Protein AF-A0A3S4WJL4-F1 (afdb_monomer)

Radius of gyration: 22.73 Å; Cα contacts (8 Å, |Δi|>4): 273; chains: 1; bounding box: 49×43×80 Å

Foldseek 3Di:
DDDDDDDDDDDDDDDDDDDPDDDDDDDDDDDDDDDDDDPPPDDQQWAWDQDPVRDTAIDGDADPLLVVLQVLLVVVCVVCVFFWLDWDADRSNQAIETEGQDCPRPSNVVSCVSNPPNRRYHYHHAPDTSVLQVVLQVVCVVQPCVVLQWDDWARDSVQSHIETEGEADQPDPPFDDPVSVVVSCVSSVVRPTDYHYDYDRPDPPPDDD

Organism: NCBI:txid52774

Solvent-accessible surface area (backbone atoms only — not comparable to full-atom values): 13142 Å² total; per-residue (Å²): 138,89,82,87,82,89,77,88,80,90,77,90,80,89,81,86,82,87,78,84,81,85,78,81,88,84,90,85,90,85,83,84,85,88,76,94,68,79,80,69,93,66,72,68,56,42,48,69,43,65,48,99,84,67,49,78,42,68,50,70,42,65,44,70,69,45,49,53,48,43,55,50,49,49,50,43,39,70,77,35,54,70,44,30,60,44,72,46,69,43,83,74,47,60,33,36,37,39,28,21,54,42,87,83,36,85,56,46,65,61,54,55,69,68,37,91,51,65,85,35,53,43,81,41,72,33,89,55,42,38,65,54,46,53,50,38,52,50,52,49,67,70,39,65,31,70,86,65,42,46,74,44,76,44,85,25,56,92,71,45,21,34,35,37,28,31,61,22,56,87,87,48,100,65,54,58,50,72,67,57,49,48,50,47,52,61,75,47,66,83,47,90,53,49,76,45,76,45,57,46,72,67,77,75,75,82,75,87,124

Sequence (209 aa):
MAVSRRRAVLLGALLLVLSVVIGGGVVALYSRDAGDQEPSSGSAIGVNKEDENGQRIWYGEEPPEVRALADAAESMSQEHPDTVLGVVLTSDRQVVEVYVVSEDAEGVAALRESAEDPERLRVIVNKNSPEQIRTAMSQVFEADASALGIESVAPDPVNDGIVVGLAGEAESTGGCSEEEKQAVLDALKGVSVPIRVTCEAAQEAAGTG

Structure (mmCIF, N/CA/C/O backbone):
data_AF-A0A3S4WJL4-F1
#
_entry.id   AF-A0A3S4WJL4-F1
#
loop_
_atom_site.group_PDB
_atom_site.id
_atom_site.type_symbol
_atom_site.label_atom_id
_atom_site.label_alt_id
_atom_site.label_comp_id
_atom_site.label_asym_id
_atom_site.label_entity_id
_atom_site.label_seq_id
_atom_site.pdbx_PDB_ins_code
_atom_site.Cartn_x
_atom_site.Cartn_y
_atom_site.Cartn_z
_atom_site.occupancy
_atom_site.B_iso_or_equiv
_atom_site.auth_seq_id
_atom_site.auth_comp_id
_atom_site.auth_asym_id
_atom_site.auth_atom_id
_atom_site.pdbx_PDB_model_num
ATOM 1 N N . MET A 1 1 ? 7.653 -12.814 43.726 1.00 35.16 1 MET A N 1
ATOM 2 C CA . MET A 1 1 ? 9.014 -13.335 43.446 1.00 35.16 1 MET A CA 1
ATOM 3 C C . MET A 1 1 ? 8.905 -14.781 42.980 1.00 35.16 1 MET A C 1
ATOM 5 O O . MET A 1 1 ? 8.028 -15.464 43.486 1.00 35.16 1 MET A O 1
ATOM 9 N N . ALA A 1 2 ? 9.809 -15.200 42.079 1.00 30.45 2 ALA A N 1
ATOM 10 C CA . ALA A 1 2 ? 9.915 -16.505 41.388 1.00 30.45 2 ALA A CA 1
ATOM 11 C C . ALA A 1 2 ? 8.944 -16.679 40.191 1.00 30.45 2 ALA A C 1
ATOM 13 O O . ALA A 1 2 ? 7.786 -17.016 40.380 1.00 30.45 2 ALA A O 1
ATOM 14 N N . VAL A 1 3 ? 9.268 -16.199 38.979 1.00 30.08 3 VAL A N 1
ATOM 15 C CA . VAL A 1 3 ? 10.227 -16.696 37.950 1.00 30.08 3 VAL A CA 1
ATOM 16 C C . VAL A 1 3 ? 9.601 -17.725 36.988 1.00 30.08 3 VAL A C 1
ATOM 18 O O . VAL A 1 3 ? 9.476 -18.902 37.298 1.00 30.08 3 VAL A O 1
ATOM 21 N N . SER A 1 4 ? 9.268 -17.210 35.795 1.00 37.91 4 SER A N 1
ATOM 22 C CA . SER A 1 4 ? 9.580 -17.708 34.441 1.00 37.91 4 SER A CA 1
ATOM 23 C C . SER A 1 4 ? 9.633 -19.218 34.186 1.00 37.91 4 SER A C 1
ATOM 25 O O . SER A 1 4 ? 10.535 -19.898 34.672 1.00 37.91 4 SER A O 1
ATOM 27 N N . ARG A 1 5 ? 8.823 -19.674 33.216 1.00 43.78 5 ARG A N 1
ATOM 28 C CA . ARG A 1 5 ? 9.282 -20.615 32.179 1.00 43.78 5 ARG A CA 1
ATOM 29 C C . ARG A 1 5 ? 8.718 -20.235 30.809 1.00 43.78 5 ARG A C 1
ATOM 31 O O . ARG A 1 5 ? 7.536 -20.403 30.538 1.00 43.78 5 ARG A O 1
ATOM 38 N N . ARG A 1 6 ? 9.619 -19.749 29.953 1.00 41.28 6 ARG A N 1
ATOM 39 C CA . ARG A 1 6 ? 9.463 -19.619 28.500 1.00 41.28 6 ARG A CA 1
ATOM 40 C C . ARG A 1 6 ? 9.177 -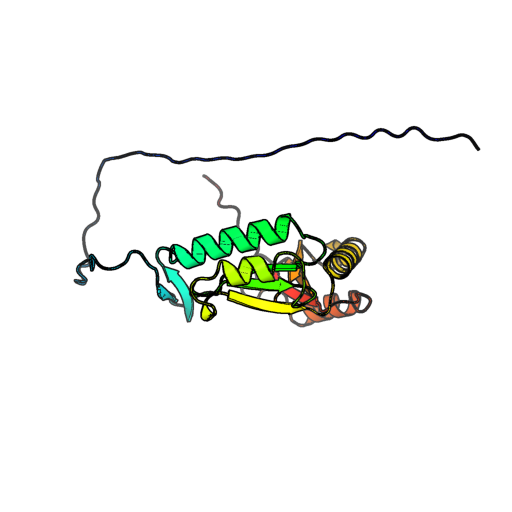20.992 27.882 1.00 41.28 6 ARG A C 1
ATOM 42 O O . ARG A 1 6 ? 9.872 -21.957 28.201 1.00 41.28 6 ARG A O 1
ATOM 49 N N . ARG A 1 7 ? 8.239 -21.058 26.939 1.00 41.78 7 ARG A N 1
ATOM 50 C CA . ARG A 1 7 ? 8.235 -22.067 25.874 1.00 41.78 7 ARG A CA 1
ATOM 51 C C . ARG A 1 7 ? 8.008 -21.353 24.550 1.00 41.78 7 ARG A C 1
ATOM 53 O O . ARG A 1 7 ? 6.908 -20.911 24.258 1.00 41.78 7 ARG A O 1
ATOM 60 N N . ALA A 1 8 ? 9.103 -21.211 23.813 1.00 33.88 8 ALA A N 1
ATOM 61 C CA . ALA A 1 8 ? 9.096 -20.966 22.385 1.00 33.88 8 ALA A CA 1
ATOM 62 C C . ALA A 1 8 ? 8.538 -22.210 21.681 1.00 33.88 8 ALA A C 1
ATOM 64 O O . ALA A 1 8 ? 8.945 -23.324 22.016 1.00 33.88 8 ALA A O 1
ATOM 65 N N . VAL A 1 9 ? 7.647 -22.016 20.713 1.00 37.88 9 VAL A N 1
ATOM 66 C CA . VAL A 1 9 ? 7.347 -23.011 19.680 1.00 37.88 9 VAL A CA 1
ATOM 67 C C . VAL A 1 9 ? 7.317 -22.274 18.344 1.00 37.88 9 VAL A C 1
ATOM 69 O O . VAL A 1 9 ? 6.380 -21.548 18.035 1.00 37.88 9 VAL A O 1
ATOM 72 N N . LEU A 1 10 ? 8.418 -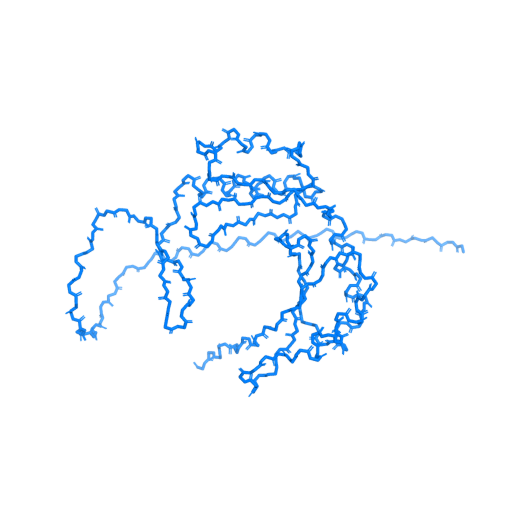22.440 17.615 1.00 33.56 10 LEU A N 1
ATOM 73 C CA . LEU A 1 10 ? 8.558 -22.254 16.174 1.00 33.56 10 LEU A CA 1
ATOM 74 C C . LEU A 1 10 ? 7.756 -23.344 15.451 1.00 33.56 10 LEU A C 1
ATOM 76 O O . LEU A 1 10 ? 7.955 -24.519 15.747 1.00 33.56 10 LEU A O 1
ATOM 80 N N . LEU A 1 11 ? 6.925 -22.958 14.487 1.00 34.75 11 LEU A N 1
ATOM 81 C CA . LEU A 1 11 ? 6.404 -23.765 13.372 1.00 34.75 11 LEU A CA 1
ATOM 82 C C . LEU A 1 11 ? 5.783 -22.729 12.411 1.00 34.75 11 LEU A C 1
ATOM 84 O O . LEU A 1 11 ? 4.839 -22.059 12.797 1.00 34.75 11 LEU A O 1
ATOM 88 N N . GLY A 1 12 ? 6.302 -22.415 11.224 1.00 33.31 12 GLY A N 1
ATOM 89 C CA . GLY A 1 12 ? 7.022 -23.262 10.282 1.00 33.31 12 GLY A CA 1
ATOM 90 C C . GLY A 1 12 ? 6.020 -24.056 9.445 1.00 33.31 12 GLY A C 1
ATOM 91 O O . GLY A 1 12 ? 5.888 -25.254 9.661 1.00 33.31 12 GLY A O 1
ATOM 92 N N . ALA A 1 13 ? 5.299 -23.396 8.532 1.00 37.16 13 ALA A N 1
ATOM 93 C CA . ALA A 1 13 ? 4.471 -24.063 7.526 1.00 37.16 13 ALA A CA 1
ATOM 94 C C . ALA A 1 13 ? 4.413 -23.235 6.230 1.00 37.16 13 ALA A C 1
ATOM 96 O O . ALA A 1 13 ? 3.554 -22.383 6.033 1.00 37.16 13 ALA A O 1
ATOM 97 N N . LEU A 1 14 ? 5.385 -23.520 5.367 1.00 32.56 14 LEU A N 1
ATOM 98 C CA . LEU A 1 14 ? 5.386 -23.279 3.929 1.00 32.56 14 LEU A CA 1
ATOM 99 C C . LEU A 1 14 ? 4.300 -24.169 3.294 1.00 32.56 14 LEU A C 1
ATOM 101 O O . LEU A 1 14 ? 4.350 -25.387 3.467 1.00 32.56 14 LEU A O 1
ATOM 105 N N . LEU A 1 15 ? 3.349 -23.600 2.553 1.00 32.81 15 LEU A N 1
ATOM 106 C CA . LEU A 1 15 ? 2.403 -24.361 1.729 1.00 32.81 15 LEU A CA 1
ATOM 107 C C . LEU A 1 15 ? 2.407 -23.810 0.300 1.00 32.81 15 LEU A C 1
ATOM 109 O O . LEU A 1 15 ? 1.599 -22.976 -0.087 1.00 32.81 15 LEU A O 1
ATOM 113 N N . LEU A 1 16 ? 3.363 -24.315 -0.479 1.00 34.72 16 LEU A N 1
ATOM 114 C CA . LEU A 1 16 ? 3.303 -24.349 -1.936 1.00 34.72 16 LEU A CA 1
ATOM 115 C C . LEU A 1 16 ? 2.277 -25.413 -2.341 1.00 34.72 16 LEU A C 1
ATOM 117 O O . LEU A 1 16 ? 2.500 -26.600 -2.106 1.00 34.72 16 LEU A O 1
ATOM 121 N N . VAL A 1 17 ? 1.187 -25.007 -2.992 1.00 33.41 17 VAL A N 1
ATOM 122 C CA . VAL A 1 17 ? 0.337 -25.927 -3.759 1.00 33.41 17 VAL A CA 1
ATOM 123 C C . VAL A 1 17 ? 0.398 -25.512 -5.222 1.00 33.41 17 VAL A C 1
ATOM 125 O O . VAL A 1 17 ? -0.377 -24.697 -5.712 1.00 33.41 17 VAL A O 1
ATOM 128 N N . LEU A 1 18 ? 1.374 -26.094 -5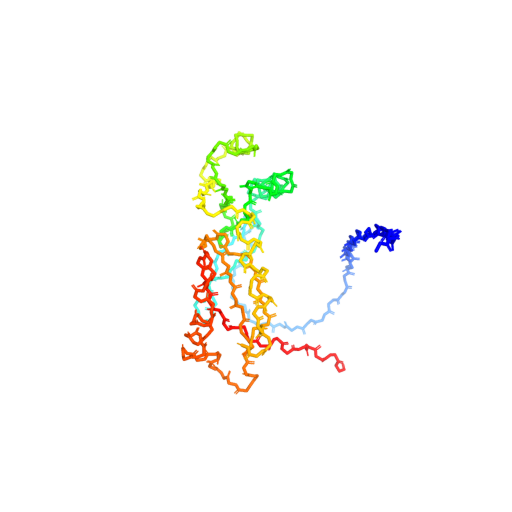.915 1.00 30.97 18 LEU A N 1
ATOM 129 C CA . LEU A 1 18 ? 1.498 -26.079 -7.364 1.00 30.97 18 LEU A CA 1
ATOM 130 C C . LEU A 1 18 ? 0.531 -27.137 -7.922 1.00 30.97 18 LEU A C 1
ATOM 132 O O . LEU A 1 18 ? 0.792 -28.331 -7.799 1.00 30.97 18 LEU A O 1
ATOM 136 N N . SER A 1 19 ? -0.586 -26.718 -8.515 1.00 34.00 19 SER A N 1
ATOM 137 C CA . SER A 1 19 ? -1.502 -27.621 -9.230 1.00 34.00 19 SER A CA 1
ATOM 138 C C . SER A 1 19 ? -1.578 -27.225 -10.700 1.00 34.00 19 SER A C 1
ATOM 140 O O . SER A 1 19 ? -2.531 -26.593 -11.142 1.00 34.00 19 SER A O 1
ATOM 142 N N . VAL A 1 20 ? -0.554 -27.596 -11.470 1.00 34.22 20 VAL A N 1
ATOM 143 C CA . VAL A 1 20 ? -0.626 -27.588 -12.936 1.00 34.22 20 VAL A CA 1
ATOM 144 C C . VAL A 1 20 ? -1.324 -28.882 -13.359 1.00 34.22 20 VAL A C 1
ATOM 146 O O . VAL A 1 20 ? -0.701 -29.941 -13.430 1.00 34.22 20 VAL A O 1
ATOM 149 N N . VAL A 1 21 ? -2.633 -28.816 -13.606 1.00 36.78 21 VAL A N 1
ATOM 150 C CA . VAL A 1 21 ? -3.381 -29.912 -14.236 1.00 36.78 21 VAL A CA 1
ATOM 151 C C . VAL A 1 21 ? -3.231 -29.779 -15.749 1.00 36.78 21 VAL A C 1
ATOM 153 O O . VAL A 1 21 ? -3.893 -28.972 -16.393 1.00 36.78 21 VAL A O 1
ATOM 156 N N . ILE A 1 22 ? -2.339 -30.590 -16.315 1.00 42.62 22 ILE A N 1
ATOM 157 C CA . ILE A 1 22 ? -2.285 -30.873 -17.751 1.00 42.62 22 ILE A CA 1
ATOM 158 C C . ILE A 1 22 ? -3.323 -31.967 -18.027 1.00 42.62 22 ILE A C 1
ATOM 160 O O . ILE A 1 22 ? -3.138 -33.113 -17.624 1.00 42.62 22 ILE A O 1
ATOM 164 N N . GLY A 1 23 ? -4.412 -31.623 -18.713 1.00 32.94 23 GLY A N 1
ATOM 165 C CA . GLY A 1 23 ? -5.434 -32.570 -19.157 1.00 32.94 23 GLY A CA 1
ATOM 166 C C . GLY A 1 23 ? -5.998 -32.159 -20.513 1.00 32.94 23 GLY A C 1
ATOM 167 O O . GLY A 1 23 ? -6.787 -31.225 -20.599 1.00 32.94 23 GLY A O 1
ATOM 168 N N . GLY A 1 24 ? -5.563 -32.834 -21.579 1.00 29.95 24 GLY A N 1
ATOM 169 C CA . GLY A 1 24 ? -6.085 -32.661 -22.936 1.00 29.95 24 GLY A CA 1
ATOM 170 C C . GLY A 1 24 ? -7.322 -33.525 -23.229 1.00 29.95 24 GLY A C 1
ATOM 171 O O . GLY A 1 24 ? -7.357 -34.680 -22.819 1.00 29.95 24 GLY A O 1
ATOM 172 N N . GLY A 1 25 ? -8.263 -32.966 -24.014 1.00 30.72 25 GLY A N 1
ATOM 173 C CA . GLY A 1 25 ? -9.382 -33.629 -24.728 1.00 30.72 25 GLY A CA 1
ATOM 174 C C . GLY A 1 25 ? -10.545 -34.119 -23.841 1.00 30.72 25 GLY A C 1
ATOM 175 O O . GLY A 1 25 ? -10.308 -34.734 -22.818 1.00 30.72 25 GLY A O 1
ATOM 176 N N . VAL A 1 26 ? -11.843 -33.950 -24.144 1.00 33.66 26 VAL A N 1
ATOM 177 C CA . VAL A 1 26 ? -12.582 -33.981 -25.425 1.00 33.66 26 VAL A CA 1
ATOM 178 C C . VAL A 1 26 ? -13.933 -33.212 -25.332 1.00 33.66 26 VAL A C 1
ATOM 180 O O . VAL A 1 26 ? -14.599 -33.222 -24.306 1.00 33.66 26 VAL A O 1
ATOM 183 N N . VAL A 1 27 ? -14.297 -32.602 -26.468 1.00 40.03 27 VAL A N 1
ATOM 184 C CA . VAL A 1 27 ? -15.506 -31.900 -26.985 1.00 40.03 27 VAL A CA 1
ATOM 185 C C . VAL A 1 27 ? -16.919 -32.284 -26.473 1.00 40.03 27 VAL A C 1
ATOM 187 O O . VAL A 1 27 ? -17.276 -33.457 -26.505 1.00 40.03 27 VAL A O 1
ATOM 190 N N . ALA A 1 28 ? -17.780 -31.269 -26.240 1.00 33.06 28 ALA A N 1
ATOM 191 C CA . ALA A 1 28 ? -19.203 -31.220 -26.664 1.00 33.06 28 ALA A CA 1
ATOM 192 C C . ALA A 1 28 ? -19.781 -29.777 -26.589 1.00 33.06 28 ALA A C 1
ATOM 194 O O . ALA A 1 28 ? -20.109 -29.281 -25.520 1.00 33.06 28 ALA A O 1
ATOM 195 N N . LEU A 1 29 ? -19.751 -29.038 -27.706 1.00 36.88 29 LEU A N 1
ATOM 196 C CA . LEU A 1 29 ? -20.906 -28.539 -28.482 1.00 36.88 29 LEU A CA 1
ATOM 197 C C . LEU A 1 29 ? -21.912 -27.617 -27.759 1.00 36.88 29 LEU A C 1
ATOM 199 O O . LEU A 1 29 ? -22.923 -28.091 -27.260 1.00 36.88 29 LEU A O 1
ATOM 203 N N . TYR A 1 30 ? -21.730 -26.300 -27.913 1.00 32.22 30 TYR A N 1
ATOM 204 C CA . TYR A 1 30 ? -22.807 -25.380 -28.308 1.00 32.22 30 TYR A CA 1
ATOM 205 C C . TYR A 1 30 ? -22.241 -24.358 -29.301 1.00 32.22 30 TYR A C 1
ATOM 207 O O . TYR A 1 30 ? -21.269 -23.661 -29.023 1.00 32.22 30 TYR A O 1
ATOM 215 N N . SER A 1 31 ? -22.805 -24.344 -30.507 1.00 33.97 31 SER A N 1
ATOM 216 C CA . SER A 1 31 ? -22.456 -23.417 -31.581 1.00 33.97 31 SER A CA 1
ATOM 217 C C . SER A 1 31 ? -23.267 -22.125 -31.492 1.00 33.97 31 SER A C 1
ATOM 219 O O . SER A 1 31 ? -24.460 -22.190 -31.204 1.00 33.97 31 SER A O 1
ATOM 221 N N . ARG A 1 32 ? -22.640 -21.044 -31.990 1.00 30.33 32 ARG A N 1
ATOM 222 C CA . ARG A 1 32 ? -23.238 -19.844 -32.617 1.00 30.33 32 ARG A CA 1
ATOM 223 C C . ARG A 1 32 ? -23.661 -18.771 -31.599 1.00 30.33 32 ARG A C 1
ATOM 225 O O . ARG A 1 32 ? -24.614 -18.956 -30.865 1.00 30.33 32 ARG A O 1
ATOM 232 N N . ASP A 1 33 ? -22.939 -17.659 -31.489 1.00 34.50 33 ASP A N 1
ATOM 233 C CA . ASP A 1 33 ? -22.894 -16.644 -32.545 1.00 34.50 33 ASP A CA 1
ATOM 234 C C . ASP A 1 33 ? -21.488 -16.282 -33.045 1.00 34.50 33 ASP A C 1
ATOM 236 O O . ASP A 1 33 ? -20.517 -16.224 -32.293 1.00 34.50 33 ASP A O 1
ATOM 240 N N . ALA A 1 34 ? -21.405 -16.070 -34.355 1.00 39.69 34 ALA A N 1
ATOM 241 C CA . ALA A 1 34 ? -20.197 -15.721 -35.080 1.00 39.69 34 ALA A CA 1
ATOM 242 C C . ALA A 1 34 ? -20.179 -14.204 -35.291 1.00 39.69 34 ALA A C 1
ATOM 244 O O . ALA A 1 34 ? -20.868 -13.685 -36.166 1.00 39.69 34 ALA A O 1
ATOM 245 N N . GLY A 1 35 ? -19.380 -13.509 -34.487 1.00 30.19 35 GLY A N 1
ATOM 246 C CA . GLY A 1 35 ? -18.807 -12.219 -34.846 1.00 30.19 35 GLY A CA 1
ATOM 247 C C . GLY A 1 35 ? -17.326 -12.441 -35.111 1.00 30.19 35 GLY A C 1
ATOM 248 O O . GLY A 1 35 ? -16.574 -12.695 -34.174 1.00 30.19 35 GLY A O 1
ATOM 249 N N . ASP A 1 36 ? -16.934 -12.416 -36.381 1.00 40.72 36 ASP A N 1
ATOM 250 C CA . ASP A 1 36 ? -15.552 -12.553 -36.831 1.00 40.72 36 ASP A CA 1
ATOM 251 C C . ASP A 1 36 ? -14.631 -11.545 -36.123 1.00 40.72 36 ASP A C 1
ATOM 253 O O . ASP A 1 36 ? -14.617 -10.354 -36.435 1.00 40.72 36 ASP A O 1
ATOM 257 N N . GLN A 1 37 ? -13.807 -12.039 -35.205 1.00 37.09 37 GLN A N 1
ATOM 258 C CA . GLN A 1 37 ? -12.464 -11.515 -35.009 1.00 37.09 37 GLN A CA 1
ATOM 259 C C . GLN A 1 37 ? -11.519 -12.705 -35.086 1.00 37.09 37 GLN A C 1
ATOM 261 O O . GLN A 1 37 ? -11.486 -13.555 -34.197 1.00 37.09 37 GLN A O 1
ATOM 266 N N . GLU A 1 38 ? -10.779 -12.782 -36.192 1.00 36.03 38 GLU A N 1
ATOM 267 C CA . GLU A 1 38 ? -9.578 -13.605 -36.275 1.00 36.03 38 GLU A CA 1
ATOM 268 C C . GLU A 1 38 ? -8.759 -13.400 -34.989 1.00 36.03 38 GLU A C 1
ATOM 270 O O . GLU A 1 38 ? -8.545 -12.246 -34.595 1.00 36.03 38 GLU A O 1
ATOM 275 N N . PRO A 1 39 ? -8.294 -14.463 -34.307 1.00 39.25 39 PRO A N 1
ATOM 276 C CA . PRO A 1 39 ? -7.319 -14.288 -33.250 1.00 39.25 39 PRO A CA 1
ATOM 277 C C . PRO A 1 39 ? -6.061 -13.749 -33.923 1.00 39.25 39 PRO A C 1
ATOM 279 O O . PRO A 1 39 ? -5.306 -14.494 -34.553 1.00 39.25 39 PRO A O 1
ATOM 282 N N . SER A 1 40 ? -5.871 -12.431 -33.831 1.00 40.78 40 SER A N 1
ATOM 283 C CA . SER A 1 40 ? -4.600 -11.795 -34.129 1.00 40.78 40 SER A CA 1
ATOM 284 C C . SER A 1 40 ? -3.542 -12.606 -33.401 1.00 40.78 40 SER A C 1
ATOM 286 O O . SER A 1 40 ? -3.480 -12.636 -32.173 1.00 40.78 40 SER A O 1
ATOM 288 N N . SER A 1 41 ? -2.744 -13.331 -34.174 1.00 46.25 41 SER A N 1
ATOM 289 C CA . SER A 1 41 ? -1.551 -14.010 -33.694 1.00 46.25 41 SER A CA 1
ATOM 290 C C . SER A 1 41 ? -0.498 -12.929 -33.451 1.00 46.25 41 SER A C 1
ATOM 292 O O . SER A 1 41 ? 0.460 -12.796 -34.207 1.00 46.25 41 SER A O 1
ATOM 294 N N . GLY A 1 42 ? -0.748 -12.072 -32.461 1.00 46.81 42 GLY A N 1
ATOM 295 C CA . GLY A 1 42 ? -0.058 -10.804 -32.284 1.00 46.81 42 GLY A CA 1
ATOM 296 C C . GLY A 1 42 ? -0.238 -10.291 -30.864 1.00 46.81 42 GLY A C 1
ATOM 297 O O . GLY A 1 42 ? -1.142 -9.509 -30.603 1.00 46.81 42 GLY A O 1
ATOM 298 N N . SER A 1 43 ? 0.674 -10.730 -29.993 1.00 53.22 43 SER A N 1
ATOM 299 C CA . SER A 1 43 ? 0.817 -10.391 -28.571 1.00 53.22 43 SER A CA 1
ATOM 300 C C . SER A 1 43 ? -0.178 -11.064 -27.614 1.00 53.22 43 SER A C 1
ATOM 302 O O . SER A 1 43 ? -1.372 -10.794 -27.638 1.00 53.22 43 SER A O 1
ATOM 304 N N . ALA A 1 44 ? 0.341 -11.922 -26.725 1.00 68.69 44 ALA A N 1
ATOM 305 C CA . ALA A 1 44 ? -0.391 -12.443 -25.563 1.00 68.69 44 ALA A CA 1
ATOM 306 C C . ALA A 1 44 ? -0.594 -11.375 -24.469 1.00 68.69 44 ALA A C 1
ATOM 308 O O . ALA A 1 44 ? -1.309 -11.618 -23.496 1.00 68.69 44 ALA A O 1
ATOM 309 N N . ILE A 1 45 ? 0.027 -10.198 -24.636 1.00 77.56 45 ILE A N 1
ATOM 310 C CA . ILE A 1 45 ? -0.072 -9.080 -23.704 1.00 77.56 45 ILE A CA 1
ATOM 311 C C . ILE A 1 45 ? -1.505 -8.565 -23.664 1.00 77.56 45 ILE A C 1
ATOM 313 O O . ILE A 1 45 ? -2.125 -8.316 -24.698 1.00 77.56 45 ILE A O 1
ATOM 317 N N . GLY A 1 46 ? -2.023 -8.440 -22.450 1.00 79.38 46 GLY A N 1
ATOM 318 C CA . GLY A 1 46 ? -3.414 -8.129 -22.212 1.00 79.38 46 GLY A CA 1
ATOM 319 C C . GLY A 1 46 ? -3.806 -6.681 -22.473 1.00 79.38 46 GLY A C 1
ATOM 320 O O . GLY A 1 46 ? -2.997 -5.816 -22.808 1.00 79.38 46 GLY A O 1
ATOM 321 N N . VAL A 1 47 ? -5.103 -6.434 -22.323 1.00 82.00 47 VAL A N 1
ATOM 322 C CA . VAL A 1 47 ? -5.725 -5.118 -22.458 1.00 82.00 47 VAL A CA 1
ATOM 323 C C . VAL A 1 47 ? -6.808 -4.934 -21.403 1.00 82.00 47 VAL A C 1
ATOM 325 O O . VAL A 1 47 ? -7.469 -5.890 -20.992 1.00 82.00 47 VAL A O 1
ATOM 328 N N . ASN A 1 48 ? -7.038 -3.685 -21.006 1.00 83.56 48 ASN A N 1
ATOM 329 C CA . ASN A 1 48 ? -8.213 -3.327 -20.222 1.00 83.56 48 ASN A CA 1
ATOM 330 C C . ASN A 1 48 ? -9.459 -3.285 -21.108 1.00 83.56 48 ASN A C 1
ATOM 332 O O . ASN A 1 48 ? -9.446 -2.669 -22.174 1.00 83.56 48 ASN A O 1
ATOM 336 N N . LYS A 1 49 ? -10.548 -3.883 -20.632 1.00 83.62 49 LYS A N 1
ATOM 337 C CA . LYS A 1 49 ? -11.891 -3.748 -21.198 1.00 83.62 49 LYS A CA 1
ATOM 338 C C . LYS A 1 49 ? -12.851 -3.340 -20.093 1.00 83.62 49 LYS A C 1
ATOM 340 O O . LYS A 1 49 ? -12.721 -3.815 -18.971 1.00 83.62 49 LYS A O 1
ATOM 345 N N . GLU A 1 50 ? -13.790 -2.464 -20.405 1.00 89.06 50 GLU A N 1
ATOM 346 C CA . GLU A 1 50 ? -14.893 -2.164 -19.493 1.00 89.06 50 GLU A CA 1
ATOM 347 C C . GLU A 1 50 ? -15.936 -3.284 -19.571 1.00 89.06 50 GLU A C 1
ATOM 349 O O . GLU A 1 50 ? -16.225 -3.788 -20.660 1.00 89.06 50 GLU A O 1
ATOM 354 N N . ASP A 1 51 ? -16.453 -3.706 -18.421 1.00 82.88 51 ASP A N 1
ATOM 355 C CA . ASP A 1 51 ? -17.596 -4.609 -18.337 1.00 82.88 51 ASP A CA 1
ATOM 356 C C . ASP A 1 51 ? -18.929 -3.852 -18.486 1.00 82.88 51 ASP A C 1
ATOM 358 O O . ASP A 1 51 ? -18.969 -2.640 -18.709 1.00 82.88 51 ASP A O 1
ATOM 362 N N . GLU A 1 52 ? -20.043 -4.574 -18.363 1.00 80.50 52 GLU A N 1
ATOM 363 C CA . GLU A 1 52 ? -21.395 -4.010 -18.486 1.00 80.50 52 GLU A CA 1
ATOM 364 C C . GLU A 1 52 ? -21.714 -2.945 -17.420 1.00 80.50 52 GLU A C 1
ATOM 366 O O . GLU A 1 52 ? -22.617 -2.131 -17.615 1.00 80.50 52 GLU A O 1
ATOM 371 N N . ASN A 1 53 ? -20.952 -2.910 -16.324 1.00 82.56 53 ASN A N 1
ATOM 372 C CA . ASN A 1 53 ? -21.078 -1.943 -15.237 1.00 82.56 53 ASN A CA 1
ATOM 373 C C . ASN A 1 53 ? -20.072 -0.783 -15.359 1.00 82.56 53 ASN A C 1
ATOM 375 O O . ASN A 1 53 ? -20.001 0.066 -14.469 1.00 82.56 53 ASN A O 1
ATOM 379 N N . GLY A 1 54 ? -19.285 -0.729 -16.440 1.00 81.75 54 GLY A N 1
ATOM 380 C CA . GLY A 1 54 ? -18.224 0.261 -16.634 1.00 81.75 54 GLY A CA 1
ATOM 381 C C . GLY A 1 54 ? -16.968 -0.006 -15.797 1.00 81.75 54 GLY A C 1
ATOM 382 O O . GLY A 1 54 ? -16.097 0.860 -15.698 1.00 81.75 54 GLY A O 1
ATOM 383 N N . GLN A 1 55 ? -16.841 -1.186 -15.183 1.00 81.88 55 GLN A N 1
ATOM 384 C CA . GLN A 1 55 ? -15.643 -1.577 -14.453 1.00 81.88 55 GLN A CA 1
ATOM 385 C C . GLN A 1 55 ? -14.557 -2.015 -15.435 1.00 81.88 55 GLN A C 1
ATOM 387 O O . GLN A 1 55 ? -14.764 -2.885 -16.278 1.00 81.88 55 GLN A O 1
ATOM 392 N N . ARG A 1 56 ? -13.357 -1.445 -15.301 1.00 83.94 56 ARG A N 1
ATOM 393 C CA . ARG A 1 56 ? -12.193 -1.855 -16.094 1.00 83.94 56 ARG A CA 1
ATOM 394 C C . ARG A 1 56 ? -11.638 -3.180 -15.577 1.00 83.94 56 ARG A C 1
ATOM 396 O O . ARG A 1 56 ? -11.180 -3.263 -14.441 1.00 83.94 56 ARG A O 1
ATOM 403 N N . ILE A 1 57 ? -11.648 -4.187 -16.440 1.00 83.44 57 ILE A N 1
ATOM 404 C CA . ILE A 1 57 ? -11.130 -5.531 -16.200 1.00 83.44 57 ILE A CA 1
ATOM 405 C C . ILE A 1 57 ? -9.995 -5.804 -17.186 1.00 83.44 57 ILE A C 1
ATOM 407 O O . ILE A 1 57 ? -10.115 -5.569 -18.391 1.00 83.44 57 ILE A O 1
ATOM 411 N N . TRP A 1 58 ? -8.888 -6.327 -16.672 1.00 85.31 58 TRP A N 1
ATOM 412 C CA . TRP A 1 58 ? -7.748 -6.739 -17.480 1.00 85.31 58 TRP A CA 1
ATOM 413 C C . TRP A 1 58 ? -7.952 -8.134 -18.083 1.00 85.31 58 TRP A C 1
ATOM 415 O O . TRP A 1 58 ? -8.266 -9.081 -17.364 1.00 85.31 58 TRP A O 1
ATOM 425 N N . TYR A 1 59 ? -7.690 -8.279 -19.384 1.00 82.31 59 TYR A N 1
ATOM 426 C CA . TYR A 1 59 ? -7.734 -9.554 -20.102 1.00 82.31 59 TYR A CA 1
ATOM 427 C C . TYR A 1 59 ? -6.424 -9.814 -20.839 1.00 82.31 59 TYR A C 1
ATOM 429 O O . TYR A 1 59 ? -6.110 -9.084 -21.775 1.00 82.31 59 TYR A O 1
ATOM 437 N N . GLY A 1 60 ? -5.717 -10.887 -20.481 1.00 85.25 60 GLY A N 1
ATOM 438 C CA . GLY A 1 60 ? -4.487 -11.346 -21.139 1.00 85.25 60 GLY A CA 1
ATOM 439 C C . GLY A 1 60 ? -3.285 -11.388 -20.196 1.00 85.25 60 GLY A C 1
ATOM 440 O O . GLY A 1 60 ? -3.431 -11.225 -18.983 1.00 85.25 60 GLY A O 1
ATOM 441 N N . GLU A 1 61 ? -2.099 -11.630 -20.747 1.00 86.12 61 GLU A N 1
ATOM 442 C CA . GLU A 1 61 ? -0.864 -11.760 -19.973 1.00 86.12 61 GLU A CA 1
ATOM 443 C C . GLU A 1 61 ? -0.241 -10.398 -19.662 1.00 86.12 61 GLU A C 1
ATOM 445 O O . GLU A 1 61 ? -0.402 -9.418 -20.387 1.00 86.12 61 GLU A O 1
ATOM 450 N N . GLU A 1 62 ? 0.473 -10.329 -18.552 1.00 86.31 62 GLU A N 1
ATOM 451 C CA . GLU A 1 62 ? 1.299 -9.179 -18.210 1.00 86.31 62 GLU A CA 1
ATOM 452 C C . GLU A 1 62 ? 2.582 -9.171 -19.057 1.00 86.31 62 GLU A C 1
ATOM 454 O O . GLU A 1 62 ? 3.122 -10.251 -19.323 1.00 86.31 62 GLU A O 1
ATOM 459 N N . PRO A 1 63 ? 3.098 -7.997 -19.476 1.00 88.44 63 PRO A N 1
ATOM 460 C CA . PRO A 1 63 ? 4.400 -7.915 -20.130 1.00 88.44 63 PRO A CA 1
ATOM 461 C C . PRO A 1 63 ? 5.486 -8.629 -19.309 1.00 88.44 63 PRO A C 1
ATOM 463 O O . PRO A 1 63 ? 5.600 -8.354 -18.112 1.00 88.44 63 PRO A O 1
ATOM 466 N N . PRO A 1 64 ? 6.305 -9.518 -19.909 1.00 90.44 64 PRO A N 1
ATOM 467 C CA . PRO A 1 64 ? 7.340 -10.253 -19.186 1.00 90.44 64 PRO A CA 1
ATOM 468 C C . PRO A 1 64 ? 8.291 -9.354 -18.398 1.00 90.44 64 PRO A C 1
ATOM 470 O O . PRO A 1 64 ? 8.726 -9.730 -17.313 1.00 90.44 64 PRO A O 1
ATOM 473 N N . GLU A 1 65 ? 8.585 -8.160 -18.916 1.00 91.06 65 GLU A N 1
ATOM 474 C CA . GLU A 1 65 ? 9.475 -7.210 -18.249 1.00 91.06 65 GLU A CA 1
ATOM 475 C C . GLU A 1 65 ? 8.800 -6.567 -17.028 1.00 91.06 65 GLU A C 1
ATOM 477 O O . GLU A 1 65 ? 9.450 -6.361 -16.008 1.00 91.06 65 GLU A O 1
ATOM 482 N N . VAL A 1 66 ? 7.487 -6.300 -17.097 1.00 92.44 66 VAL A N 1
ATOM 483 C CA . VAL A 1 66 ? 6.710 -5.810 -15.942 1.00 92.44 66 VAL A CA 1
ATOM 484 C C . VAL A 1 66 ? 6.616 -6.896 -14.877 1.00 92.44 66 VAL A C 1
ATOM 486 O O . VAL A 1 66 ? 6.842 -6.614 -13.705 1.00 92.44 66 VAL A O 1
ATOM 489 N N . ARG A 1 67 ? 6.397 -8.147 -15.289 1.00 92.94 67 ARG A N 1
ATOM 490 C CA . ARG A 1 67 ? 6.360 -9.290 -14.376 1.00 92.94 67 ARG A CA 1
ATOM 491 C C . ARG A 1 67 ? 7.682 -9.498 -13.655 1.00 92.94 67 ARG A C 1
ATOM 493 O O . ARG A 1 67 ? 7.695 -9.652 -12.439 1.00 92.94 67 ARG A O 1
ATOM 500 N N . ALA A 1 68 ? 8.793 -9.474 -14.388 1.00 94.31 68 ALA A N 1
ATOM 501 C CA . ALA A 1 68 ? 10.119 -9.590 -13.791 1.00 94.31 68 ALA A CA 1
ATOM 502 C C . ALA A 1 68 ? 10.397 -8.447 -12.800 1.00 94.31 68 ALA A C 1
ATOM 504 O O . ALA A 1 68 ? 10.967 -8.676 -11.733 1.00 94.31 68 ALA A O 1
ATOM 505 N N . LEU A 1 69 ? 9.959 -7.228 -13.128 1.00 96.31 69 LEU A N 1
ATOM 506 C CA . LEU A 1 69 ? 10.073 -6.076 -12.242 1.00 96.31 69 LEU A CA 1
ATOM 507 C C . LEU A 1 69 ? 9.189 -6.214 -10.990 1.00 96.31 69 LEU A C 1
ATOM 509 O O . LEU A 1 69 ? 9.643 -5.888 -9.896 1.00 96.31 69 LEU A O 1
ATOM 513 N N . ALA A 1 70 ? 7.964 -6.726 -11.126 1.00 95.56 70 ALA A N 1
ATOM 514 C CA . ALA A 1 70 ? 7.061 -6.987 -10.007 1.00 95.56 70 ALA A CA 1
ATOM 515 C C . ALA A 1 70 ? 7.631 -8.060 -9.066 1.00 95.56 70 ALA A C 1
ATOM 517 O O . ALA A 1 70 ? 7.644 -7.861 -7.854 1.00 95.56 70 ALA A O 1
ATOM 518 N N . ASP A 1 71 ? 8.185 -9.146 -9.615 1.00 95.94 71 ASP A N 1
ATOM 519 C CA . ASP A 1 71 ? 8.849 -10.203 -8.841 1.00 95.94 71 ASP A CA 1
ATOM 520 C C . ASP A 1 71 ? 10.080 -9.661 -8.081 1.00 95.94 71 ASP A C 1
ATOM 522 O O . ASP A 1 71 ? 10.319 -10.013 -6.920 1.00 95.94 71 ASP A O 1
ATOM 526 N N . ALA A 1 72 ? 10.857 -8.769 -8.709 1.00 96.75 72 ALA A N 1
ATOM 527 C CA . ALA A 1 72 ? 11.995 -8.108 -8.071 1.00 96.75 72 ALA A CA 1
ATOM 528 C C . ALA A 1 72 ? 11.558 -7.141 -6.957 1.00 96.75 72 ALA A C 1
ATOM 530 O O . ALA 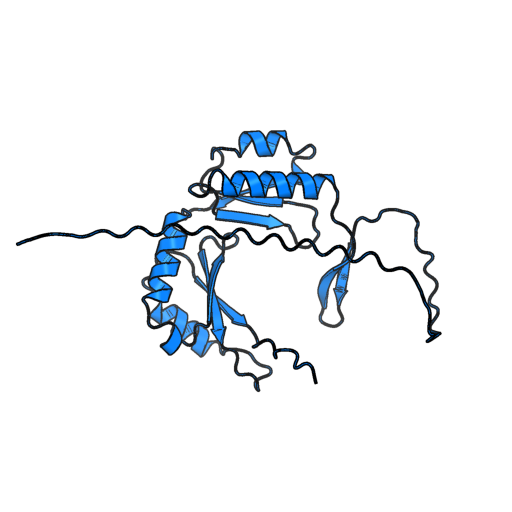A 1 72 ? 12.152 -7.135 -5.879 1.00 96.75 72 ALA A O 1
ATOM 531 N N . ALA A 1 73 ? 10.505 -6.356 -7.192 1.00 96.94 73 ALA A N 1
ATOM 532 C CA . ALA A 1 73 ? 9.940 -5.448 -6.198 1.00 96.94 73 ALA A CA 1
ATOM 533 C C . ALA A 1 73 ? 9.370 -6.210 -4.990 1.00 96.94 73 ALA A C 1
ATOM 535 O O . ALA A 1 73 ? 9.594 -5.817 -3.846 1.00 96.94 73 ALA A O 1
ATOM 536 N N . GLU A 1 74 ? 8.681 -7.324 -5.229 1.00 96.81 74 GLU A N 1
ATOM 537 C CA . GLU A 1 74 ? 8.152 -8.193 -4.176 1.00 96.81 74 GLU A CA 1
ATOM 538 C C . GLU A 1 74 ? 9.288 -8.811 -3.347 1.00 96.81 74 GLU A C 1
ATOM 540 O O . GLU A 1 74 ? 9.240 -8.805 -2.117 1.00 96.81 74 GLU A O 1
ATOM 545 N N . SER A 1 75 ? 10.361 -9.262 -4.005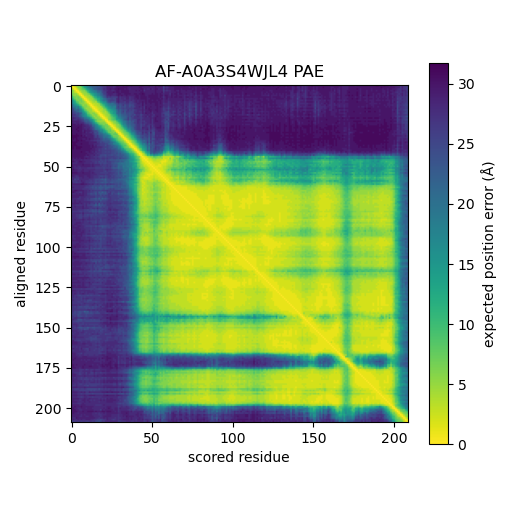 1.00 97.25 75 SER A N 1
ATOM 546 C CA . SER A 1 75 ? 11.562 -9.761 -3.319 1.00 97.25 75 SER A CA 1
ATOM 547 C C . SER A 1 75 ? 12.189 -8.678 -2.431 1.00 97.25 75 SER A C 1
ATOM 549 O O . SER A 1 75 ? 12.446 -8.921 -1.253 1.00 97.25 75 SER A O 1
ATOM 551 N N . MET A 1 76 ? 12.335 -7.451 -2.949 1.00 96.38 76 MET A N 1
ATOM 552 C CA . MET A 1 76 ? 12.811 -6.297 -2.176 1.00 96.38 76 MET A CA 1
ATOM 553 C C . MET A 1 76 ? 11.917 -6.020 -0.956 1.00 96.38 76 MET A C 1
ATOM 555 O O . MET A 1 76 ? 12.422 -5.773 0.138 1.00 96.38 76 MET A O 1
ATOM 559 N N . SER A 1 77 ? 10.591 -6.091 -1.115 1.00 96.06 77 SER A N 1
ATOM 560 C CA . SER A 1 77 ? 9.643 -5.894 -0.012 1.00 96.06 77 SER A CA 1
ATOM 561 C C . SER A 1 77 ? 9.797 -6.936 1.098 1.00 96.06 77 SER A C 1
ATOM 563 O O . SER A 1 77 ? 9.565 -6.626 2.268 1.00 96.06 77 SER A O 1
ATOM 565 N N . GLN A 1 78 ? 10.162 -8.170 0.750 1.00 96.06 78 GLN A N 1
ATOM 566 C CA . GLN A 1 78 ? 10.380 -9.251 1.712 1.00 96.06 78 GLN A CA 1
ATOM 567 C C . GLN A 1 78 ? 11.734 -9.132 2.421 1.00 96.06 78 GLN A C 1
ATOM 569 O O . GLN A 1 78 ? 11.841 -9.484 3.597 1.00 96.06 78 GLN A O 1
ATOM 574 N N . GLU A 1 79 ? 12.752 -8.622 1.728 1.00 96.75 79 GLU A N 1
ATOM 575 C CA . GLU A 1 79 ? 14.090 -8.379 2.276 1.00 96.75 79 GLU A CA 1
ATOM 576 C C . GLU A 1 79 ? 14.132 -7.147 3.195 1.00 96.75 79 GLU A C 1
ATOM 578 O O . GLU A 1 79 ? 14.829 -7.170 4.213 1.00 96.75 79 GLU A O 1
ATOM 583 N N . HIS A 1 80 ? 13.332 -6.116 2.895 1.00 95.50 80 HIS A N 1
ATOM 584 C CA . HIS A 1 80 ? 13.307 -4.836 3.617 1.00 95.50 80 HIS A CA 1
ATOM 585 C C . HIS A 1 80 ? 11.906 -4.456 4.159 1.00 95.50 80 HIS A C 1
ATOM 587 O O . HIS A 1 80 ? 11.381 -3.374 3.868 1.00 95.50 80 HIS A O 1
ATOM 593 N N . PRO A 1 81 ? 11.269 -5.306 4.991 1.00 94.69 81 PRO A N 1
ATOM 594 C CA . PRO A 1 81 ? 9.886 -5.119 5.452 1.00 94.69 81 PRO A CA 1
ATOM 595 C C . PRO A 1 81 ? 9.698 -3.950 6.438 1.00 94.69 81 PRO A C 1
ATOM 597 O O . PRO A 1 81 ? 8.583 -3.670 6.891 1.00 94.69 81 PRO A O 1
ATOM 600 N N . ASP A 1 82 ? 10.783 -3.316 6.866 1.00 94.81 82 ASP A N 1
ATOM 601 C CA . ASP A 1 82 ? 10.820 -2.139 7.729 1.00 94.81 82 ASP A CA 1
ATOM 602 C C . ASP A 1 82 ? 10.810 -0.821 6.944 1.00 94.81 82 ASP A C 1
ATOM 604 O O . ASP A 1 82 ? 10.429 0.208 7.503 1.00 94.81 82 ASP A O 1
ATOM 608 N N . THR A 1 83 ? 11.153 -0.851 5.654 1.00 95.12 83 THR A N 1
ATOM 609 C CA . THR A 1 83 ? 11.185 0.342 4.792 1.00 95.12 83 THR A CA 1
ATOM 610 C C . THR A 1 83 ? 10.167 0.304 3.654 1.00 95.12 83 THR A C 1
ATOM 612 O O . THR A 1 83 ? 9.784 1.369 3.164 1.00 95.12 83 THR A O 1
ATOM 615 N N . VAL A 1 84 ? 9.683 -0.883 3.278 1.00 96.50 84 VAL A N 1
ATOM 616 C CA . VAL A 1 84 ? 8.676 -1.080 2.227 1.00 96.50 84 VAL A CA 1
ATOM 617 C C . VAL A 1 84 ? 7.298 -1.313 2.845 1.00 96.50 84 VAL A C 1
ATOM 619 O O . VAL A 1 84 ? 7.125 -2.169 3.713 1.00 96.50 84 VAL A O 1
ATOM 622 N N . LEU A 1 85 ? 6.306 -0.538 2.403 1.00 95.69 85 LEU A N 1
ATOM 623 C CA . LEU A 1 85 ? 4.907 -0.671 2.816 1.00 95.69 85 LEU A CA 1
ATOM 624 C C . LEU A 1 85 ? 4.119 -1.618 1.911 1.00 95.69 85 LEU A C 1
ATOM 626 O O . LEU A 1 85 ? 3.162 -2.239 2.371 1.00 95.69 85 LEU A O 1
ATOM 630 N N . GLY A 1 86 ? 4.489 -1.711 0.636 1.00 94.56 86 GLY A N 1
ATOM 631 C CA . GLY A 1 86 ? 3.854 -2.630 -0.295 1.00 94.56 86 GLY A CA 1
ATOM 632 C C . GLY A 1 86 ? 4.262 -2.410 -1.742 1.00 94.56 86 GLY A C 1
ATOM 633 O O . GLY A 1 86 ? 4.858 -1.392 -2.101 1.00 94.56 86 GLY A O 1
ATOM 634 N N . VAL A 1 87 ? 3.891 -3.383 -2.565 1.00 96.25 87 VAL A N 1
ATOM 635 C CA . VAL A 1 87 ? 4.070 -3.388 -4.014 1.00 96.25 87 VAL A CA 1
ATOM 636 C C . VAL A 1 87 ? 2.695 -3.542 -4.647 1.00 96.25 87 VAL A C 1
ATOM 638 O O . VAL A 1 87 ? 1.898 -4.379 -4.226 1.00 96.25 87 VAL A O 1
ATOM 641 N N . VAL A 1 88 ? 2.394 -2.710 -5.637 1.00 94.50 88 VAL A N 1
ATOM 642 C CA . VAL A 1 88 ? 1.113 -2.721 -6.344 1.00 94.50 88 VAL A CA 1
ATOM 643 C C . VAL A 1 88 ? 1.374 -2.666 -7.837 1.00 94.50 88 VAL A C 1
ATOM 645 O O . VAL A 1 88 ? 2.229 -1.926 -8.311 1.00 94.50 88 VAL A O 1
ATOM 648 N N . LEU A 1 89 ? 0.600 -3.433 -8.590 1.00 92.06 89 LEU A N 1
ATOM 649 C CA . LEU A 1 89 ? 0.573 -3.341 -10.038 1.00 92.06 89 LEU A CA 1
ATOM 650 C C . LEU A 1 89 ? -0.610 -2.470 -10.471 1.00 92.06 89 LEU A C 1
ATOM 652 O O . LEU A 1 89 ? -1.729 -2.649 -9.982 1.00 92.06 89 LEU A O 1
ATOM 656 N N . THR A 1 90 ? -0.388 -1.543 -11.403 1.00 89.62 90 THR A N 1
ATOM 657 C CA . THR A 1 90 ? -1.471 -0.718 -11.951 1.00 89.62 90 THR A CA 1
ATOM 658 C C . THR A 1 90 ? -2.531 -1.567 -12.660 1.00 89.62 90 THR A C 1
ATOM 660 O O . THR A 1 90 ? -2.269 -2.668 -13.140 1.00 89.62 90 THR A O 1
ATOM 663 N N . SER A 1 91 ? -3.761 -1.048 -12.764 1.00 84.81 91 SER A N 1
ATOM 664 C CA . SER A 1 91 ? -4.888 -1.780 -13.379 1.00 84.81 91 SER A CA 1
ATOM 665 C C . SER A 1 91 ? -4.648 -2.222 -14.832 1.00 84.81 91 SER A C 1
ATOM 667 O O . SER A 1 91 ? -5.236 -3.193 -15.294 1.00 84.81 91 SER A O 1
ATOM 669 N N . ASP A 1 92 ? -3.797 -1.514 -15.572 1.00 86.00 92 ASP A N 1
ATOM 670 C CA . ASP A 1 92 ? -3.360 -1.850 -16.932 1.00 86.00 92 ASP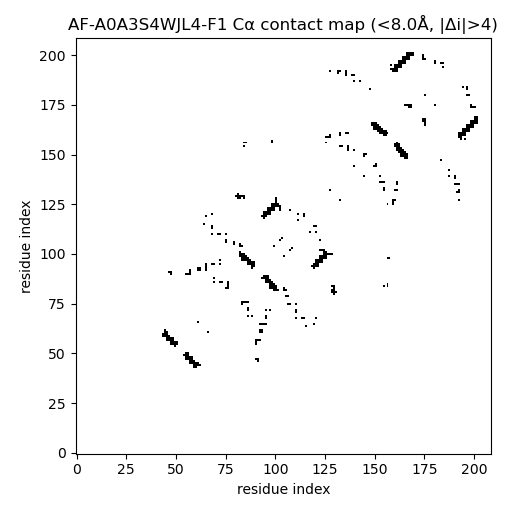 A CA 1
ATOM 671 C C . ASP A 1 92 ? -2.106 -2.724 -16.989 1.00 86.00 92 ASP A C 1
ATOM 673 O O . ASP A 1 92 ? -1.614 -3.014 -18.079 1.00 86.00 92 ASP A O 1
ATOM 677 N N . ARG A 1 93 ? -1.594 -3.153 -15.833 1.00 88.56 93 ARG A N 1
ATOM 678 C CA . ARG A 1 93 ? -0.441 -4.043 -15.710 1.00 88.56 93 ARG A CA 1
ATOM 679 C C . ARG A 1 93 ? 0.788 -3.572 -16.483 1.00 88.56 93 ARG A C 1
ATOM 681 O O . ARG A 1 93 ? 1.530 -4.386 -17.024 1.00 88.56 93 ARG A O 1
ATOM 688 N N . GLN A 1 94 ? 0.971 -2.257 -16.577 1.00 89.44 94 GLN A N 1
ATOM 689 C CA . GLN A 1 94 ? 2.121 -1.655 -17.256 1.00 89.44 94 GLN A CA 1
ATOM 690 C C . GLN A 1 94 ? 3.159 -1.109 -16.280 1.00 89.44 94 GLN A C 1
ATOM 692 O O . GLN A 1 94 ? 4.323 -0.977 -16.649 1.00 89.44 94 GLN A O 1
ATOM 697 N N . VAL A 1 95 ? 2.748 -0.775 -15.054 1.00 93.75 95 VAL A N 1
ATOM 698 C CA . VAL A 1 95 ? 3.602 -0.076 -14.096 1.00 93.75 95 VAL A CA 1
ATOM 699 C C . VAL A 1 95 ? 3.535 -0.751 -12.734 1.00 93.75 95 VAL A C 1
ATOM 701 O O . VAL A 1 95 ? 2.454 -1.021 -12.206 1.00 93.75 95 VAL A O 1
ATOM 704 N N . VAL A 1 96 ? 4.709 -0.991 -12.160 1.00 96.69 96 VAL A N 1
ATOM 705 C CA . VAL A 1 96 ? 4.890 -1.444 -10.783 1.00 96.69 96 VAL A CA 1
ATOM 706 C C . VAL A 1 96 ? 5.066 -0.216 -9.897 1.00 96.69 96 VAL A C 1
ATOM 708 O O . VAL A 1 96 ? 5.970 0.594 -10.103 1.00 96.69 96 VAL A O 1
ATOM 711 N N . GLU A 1 97 ? 4.194 -0.070 -8.910 1.00 97.75 97 GLU A N 1
ATOM 712 C CA . GLU A 1 97 ? 4.279 0.939 -7.865 1.00 97.75 97 GLU A CA 1
ATOM 713 C C . GLU A 1 97 ? 4.849 0.315 -6.591 1.00 97.75 97 GLU A C 1
ATOM 715 O O . GLU A 1 97 ? 4.341 -0.692 -6.098 1.00 97.75 97 GLU A O 1
ATOM 720 N N . VAL A 1 98 ? 5.897 0.922 -6.039 1.00 97.75 98 VAL A N 1
ATOM 721 C CA . VAL A 1 98 ? 6.532 0.481 -4.793 1.00 97.75 98 VAL A CA 1
ATOM 722 C C . VAL A 1 98 ? 6.440 1.599 -3.772 1.00 97.75 98 VAL A C 1
ATOM 724 O O . VAL A 1 98 ? 6.920 2.708 -4.006 1.00 97.75 98 VAL A O 1
ATOM 727 N N . TYR A 1 99 ? 5.821 1.295 -2.639 1.00 98.06 99 TYR A N 1
ATOM 728 C CA . TYR A 1 99 ? 5.539 2.246 -1.574 1.00 98.06 99 TYR A CA 1
ATOM 729 C C . TYR A 1 99 ? 6.587 2.098 -0.475 1.00 98.06 99 TYR A C 1
ATOM 731 O O . TYR A 1 99 ? 6.707 1.035 0.133 1.00 98.06 99 TYR A O 1
ATOM 739 N N . VAL A 1 100 ? 7.360 3.152 -0.225 1.00 98.19 100 VAL A N 1
ATOM 740 C CA . VAL A 1 100 ? 8.535 3.133 0.660 1.00 98.19 100 VAL A CA 1
ATOM 741 C C . VAL A 1 100 ? 8.539 4.321 1.610 1.00 98.19 100 VAL A C 1
ATOM 743 O O . VAL A 1 100 ? 7.891 5.328 1.362 1.00 98.19 100 VAL A O 1
ATOM 746 N N . VAL A 1 101 ? 9.314 4.250 2.688 1.00 97.06 101 VAL A N 1
ATOM 747 C CA . VAL A 1 101 ? 9.486 5.383 3.621 1.00 97.06 101 VAL A CA 1
ATOM 748 C C . VAL A 1 101 ? 10.486 6.441 3.135 1.00 97.06 101 VAL A C 1
ATOM 750 O O . VAL A 1 101 ? 10.553 7.532 3.699 1.00 97.06 101 VAL A O 1
ATOM 753 N N . SER A 1 102 ? 11.303 6.126 2.124 1.00 96.81 102 SER A N 1
ATOM 754 C CA . SER A 1 102 ? 12.330 7.020 1.574 1.00 96.81 102 SER A CA 1
ATOM 755 C C . SER A 1 102 ? 12.731 6.615 0.154 1.00 96.81 102 SER A C 1
ATOM 757 O O . SER A 1 102 ? 12.796 5.429 -0.153 1.00 96.81 102 SER A O 1
ATOM 759 N N . GLU A 1 103 ? 13.085 7.598 -0.678 1.00 96.12 103 GLU A N 1
ATOM 760 C CA . GLU A 1 103 ? 13.705 7.398 -2.001 1.00 96.12 103 GLU A CA 1
ATOM 761 C C . GLU A 1 103 ? 15.031 6.627 -1.938 1.00 96.12 103 GLU A C 1
ATOM 763 O O . GLU A 1 103 ? 15.396 5.929 -2.884 1.00 96.12 103 GLU A O 1
ATOM 768 N N . ASP A 1 104 ? 15.732 6.758 -0.812 1.00 96.12 104 ASP A N 1
ATOM 769 C CA . ASP A 1 104 ? 17.022 6.122 -0.545 1.00 96.12 104 ASP A CA 1
ATOM 770 C C . ASP A 1 104 ? 16.867 4.824 0.269 1.00 96.12 104 ASP A C 1
ATOM 772 O O . ASP A 1 104 ? 17.831 4.357 0.879 1.00 96.12 104 ASP A O 1
ATOM 776 N N . ALA A 1 105 ? 15.651 4.267 0.354 1.00 95.62 105 ALA A N 1
ATOM 777 C CA . ALA A 1 105 ? 15.433 2.992 1.026 1.00 95.62 105 ALA A CA 1
ATOM 778 C C . ALA A 1 105 ? 16.288 1.887 0.386 1.00 95.62 105 ALA A C 1
ATOM 780 O O . ALA A 1 105 ? 16.556 1.883 -0.821 1.00 95.62 105 ALA A O 1
ATOM 781 N N . GLU A 1 106 ? 16.741 0.952 1.218 1.00 95.19 106 GLU A N 1
ATOM 782 C CA . GLU A 1 106 ? 17.587 -0.146 0.766 1.00 95.19 106 GLU A CA 1
ATOM 783 C C . GLU A 1 106 ? 16.872 -0.962 -0.325 1.00 95.19 106 GLU A C 1
ATOM 785 O O . GLU A 1 106 ? 15.654 -1.139 -0.299 1.00 95.19 106 GLU A O 1
ATOM 790 N N . GLY A 1 107 ? 17.620 -1.372 -1.350 1.00 93.88 107 GLY A N 1
ATOM 791 C CA . GLY A 1 107 ? 17.079 -2.078 -2.514 1.00 93.88 107 GLY A CA 1
ATOM 792 C C . GLY A 1 107 ? 16.464 -1.187 -3.604 1.00 93.88 107 GLY A C 1
ATOM 793 O O . GLY A 1 107 ? 16.496 -1.581 -4.768 1.00 93.88 107 GLY A O 1
ATOM 794 N N . VAL A 1 108 ? 16.015 0.042 -3.304 1.00 97.00 108 VAL A N 1
ATOM 795 C CA . VAL A 1 108 ? 15.361 0.921 -4.304 1.00 97.00 108 VAL A CA 1
ATOM 796 C C . VAL A 1 108 ? 16.284 1.254 -5.477 1.00 97.00 108 VAL A C 1
ATOM 798 O O . VAL A 1 108 ? 15.853 1.235 -6.630 1.00 97.00 108 VAL A O 1
ATOM 801 N N . ALA A 1 109 ? 17.560 1.541 -5.210 1.00 96.31 109 ALA A N 1
ATOM 802 C CA . ALA A 1 109 ? 18.531 1.823 -6.268 1.00 96.31 109 ALA A CA 1
ATOM 803 C C . ALA A 1 109 ? 18.728 0.611 -7.197 1.00 96.31 109 ALA A C 1
ATOM 805 O O . ALA A 1 109 ? 18.667 0.758 -8.413 1.00 96.31 109 ALA A O 1
ATOM 806 N N . ALA A 1 110 ? 18.873 -0.589 -6.628 1.00 95.06 110 ALA A N 1
ATOM 807 C CA . ALA A 1 110 ? 19.019 -1.822 -7.399 1.00 95.06 110 ALA A CA 1
ATOM 808 C C . ALA A 1 110 ? 17.752 -2.148 -8.209 1.00 95.06 110 ALA A C 1
ATOM 810 O O . ALA A 1 110 ? 17.846 -2.577 -9.356 1.00 95.06 110 ALA A O 1
ATOM 811 N N . LEU A 1 111 ? 16.566 -1.892 -7.646 1.00 95.94 111 LEU A N 1
ATOM 812 C CA . LEU A 1 111 ? 15.292 -2.069 -8.344 1.00 95.94 111 LEU A CA 1
ATOM 813 C C . LEU A 1 111 ? 15.130 -1.085 -9.514 1.00 95.94 111 LEU A C 1
ATOM 815 O O . LEU A 1 111 ? 14.616 -1.438 -10.569 1.00 95.94 111 LEU A O 1
ATOM 819 N N . ARG A 1 112 ? 15.598 0.156 -9.357 1.00 95.94 112 ARG A N 1
ATOM 820 C CA . ARG A 1 112 ? 15.633 1.135 -10.455 1.00 95.94 112 ARG A CA 1
ATOM 821 C C . ARG A 1 112 ? 16.588 0.727 -11.564 1.00 95.94 112 ARG A C 1
ATOM 823 O O . ARG A 1 112 ? 16.281 0.946 -12.727 1.00 95.94 112 ARG A O 1
ATOM 830 N N . GLU A 1 113 ? 17.729 0.147 -11.211 1.00 94.31 113 GLU A N 1
ATOM 831 C CA . GLU A 1 113 ? 18.699 -0.360 -12.183 1.00 94.31 113 GLU A CA 1
ATOM 832 C C . GLU A 1 113 ? 18.188 -1.596 -12.936 1.00 94.31 113 GLU A C 1
ATOM 834 O O . GLU A 1 113 ? 18.572 -1.800 -14.087 1.00 94.31 113 GLU A O 1
ATOM 839 N N . SER A 1 114 ? 17.319 -2.410 -12.323 1.00 91.44 114 SER A N 1
ATOM 840 C CA . SER A 1 114 ? 16.708 -3.569 -12.986 1.00 91.44 114 SER A CA 1
ATOM 841 C C . SER A 1 114 ? 15.538 -3.203 -13.905 1.00 91.44 114 SER A C 1
ATOM 843 O O . SER A 1 114 ? 15.183 -3.993 -14.782 1.00 91.44 114 SER A O 1
ATOM 845 N N . ALA A 1 115 ? 14.957 -2.012 -13.746 1.00 92.06 115 ALA A N 1
ATOM 846 C CA . ALA A 1 115 ? 13.946 -1.490 -14.653 1.00 92.06 115 ALA A CA 1
ATOM 847 C C . ALA A 1 115 ? 14.601 -1.033 -15.971 1.00 92.06 115 ALA A C 1
ATOM 849 O O . ALA A 1 115 ? 15.149 0.063 -16.062 1.00 92.06 115 ALA A O 1
ATOM 850 N N . GLU A 1 116 ? 14.520 -1.868 -17.013 1.00 88.69 116 GLU A N 1
ATOM 851 C CA . GLU A 1 116 ? 15.006 -1.518 -18.361 1.00 88.69 116 GLU A CA 1
ATOM 852 C C . GLU A 1 116 ? 14.346 -0.237 -18.903 1.00 88.69 116 GLU A C 1
ATOM 854 O O . GLU A 1 116 ? 14.980 0.560 -19.597 1.00 88.69 116 GLU A O 1
ATOM 859 N N . ASP A 1 117 ? 13.071 -0.045 -18.559 1.00 91.06 117 ASP A N 1
ATOM 860 C CA . ASP A 1 117 ? 12.279 1.145 -18.841 1.00 91.06 117 ASP A CA 1
ATOM 861 C C . ASP A 1 117 ? 11.881 1.818 -17.514 1.00 91.06 117 ASP A C 1
ATOM 863 O O . ASP A 1 117 ? 11.088 1.246 -16.754 1.00 91.06 117 ASP A O 1
ATOM 867 N N . PRO A 1 118 ? 12.396 3.026 -17.214 1.00 89.88 118 PRO A N 1
ATOM 868 C CA . PRO A 1 118 ? 12.115 3.706 -15.955 1.00 89.88 118 PRO A CA 1
ATOM 869 C C . PRO A 1 118 ? 10.645 4.119 -15.812 1.00 89.88 118 PRO A C 1
ATOM 871 O O . PRO A 1 118 ? 10.206 4.362 -14.692 1.00 89.88 118 PRO A O 1
ATOM 874 N N . GLU A 1 119 ? 9.865 4.186 -16.897 1.00 93.00 119 GLU A N 1
ATOM 875 C CA . GLU A 1 119 ? 8.435 4.516 -16.818 1.00 93.00 119 GLU A CA 1
ATOM 876 C C . GLU A 1 119 ? 7.595 3.360 -16.247 1.00 93.00 119 GLU A C 1
ATOM 878 O O . GLU A 1 119 ? 6.479 3.579 -15.773 1.00 93.00 119 GLU A O 1
ATOM 883 N N . ARG A 1 120 ? 8.145 2.137 -16.221 1.00 93.81 120 ARG A N 1
ATOM 884 C CA . ARG A 1 120 ? 7.486 0.938 -15.675 1.00 93.81 120 ARG A CA 1
ATOM 885 C C . ARG A 1 120 ? 7.648 0.777 -14.168 1.00 93.81 120 ARG A C 1
ATOM 887 O O . ARG A 1 120 ? 6.988 -0.082 -13.587 1.00 93.81 120 ARG A O 1
ATOM 894 N N . LEU A 1 121 ? 8.490 1.591 -13.528 1.00 96.69 121 LEU A N 1
ATOM 895 C CA . LEU A 1 121 ? 8.678 1.603 -12.080 1.00 96.69 121 LEU A CA 1
ATOM 896 C C . LEU A 1 121 ? 8.316 2.972 -11.510 1.00 96.69 121 LEU A C 1
ATOM 898 O O . LEU A 1 121 ? 8.913 3.990 -11.851 1.00 96.69 121 LEU A O 1
ATOM 902 N N . ARG A 1 122 ? 7.399 2.993 -10.547 1.00 97.50 122 ARG A N 1
ATOM 903 C CA . ARG A 1 122 ? 7.084 4.186 -9.763 1.00 97.50 122 ARG A CA 1
ATOM 904 C C . ARG A 1 122 ? 7.368 3.923 -8.296 1.00 97.50 122 ARG A C 1
ATOM 906 O O . ARG A 1 122 ? 6.690 3.136 -7.651 1.00 97.50 122 ARG A O 1
ATOM 913 N N . VAL A 1 123 ? 8.362 4.621 -7.762 1.00 97.56 123 VAL A N 1
ATOM 914 C CA . VAL A 1 123 ? 8.637 4.639 -6.322 1.00 97.56 123 VAL A CA 1
ATOM 915 C C . VAL A 1 123 ? 7.825 5.774 -5.707 1.00 97.56 123 VAL A C 1
ATOM 917 O O . VAL A 1 123 ? 7.852 6.897 -6.210 1.00 97.56 123 VAL A O 1
ATOM 920 N N . ILE A 1 124 ? 7.060 5.467 -4.665 1.00 98.06 124 ILE A N 1
ATOM 921 C CA . ILE A 1 124 ? 6.166 6.401 -3.981 1.00 98.06 124 ILE A CA 1
ATOM 922 C C . ILE A 1 124 ? 6.589 6.462 -2.518 1.00 98.06 124 ILE A C 1
ATOM 924 O O . ILE A 1 124 ? 6.633 5.442 -1.834 1.00 98.06 124 ILE A O 1
ATOM 928 N N . VAL A 1 125 ? 6.916 7.666 -2.045 1.00 97.94 125 VAL A N 1
ATOM 929 C CA . VAL A 1 125 ? 7.326 7.874 -0.655 1.00 97.94 125 VAL A CA 1
ATOM 930 C C . VAL A 1 125 ? 6.121 8.167 0.228 1.00 97.94 125 VAL A C 1
ATOM 932 O O . VAL A 1 125 ? 5.432 9.178 0.065 1.00 97.94 125 VAL A O 1
ATOM 935 N N . ASN A 1 126 ? 5.930 7.299 1.208 1.00 96.88 126 ASN A N 1
ATOM 936 C CA . ASN A 1 126 ? 4.910 7.363 2.235 1.00 96.88 126 ASN A CA 1
ATOM 937 C C . ASN A 1 126 ? 5.444 8.045 3.494 1.00 96.88 126 ASN A C 1
ATOM 939 O O . ASN A 1 126 ? 6.634 7.974 3.807 1.00 96.88 126 ASN A O 1
ATOM 943 N N . LYS A 1 127 ? 4.560 8.728 4.229 1.00 97.12 127 LYS A N 1
ATOM 944 C CA . LYS A 1 127 ? 4.943 9.404 5.474 1.00 97.12 127 LYS A CA 1
ATOM 945 C C . LYS A 1 127 ? 4.952 8.436 6.644 1.00 97.12 127 LYS A C 1
ATOM 947 O O . LYS A 1 127 ? 5.744 8.625 7.565 1.00 97.12 127 LYS A O 1
ATOM 952 N N . ASN A 1 128 ? 4.055 7.453 6.634 1.00 96.50 128 ASN A N 1
ATOM 953 C CA . ASN A 1 128 ? 3.965 6.470 7.699 1.00 96.50 128 ASN A CA 1
ATOM 954 C C . ASN A 1 128 ? 4.913 5.302 7.429 1.00 96.50 128 ASN A C 1
ATOM 956 O O . ASN A 1 128 ? 5.031 4.820 6.307 1.00 96.50 128 ASN A O 1
ATOM 960 N N . SER A 1 129 ? 5.583 4.826 8.475 1.00 95.38 129 SER A N 1
ATOM 961 C CA . SER A 1 129 ? 6.415 3.629 8.396 1.00 95.38 129 SER A CA 1
ATOM 962 C C . SER A 1 129 ? 5.580 2.346 8.474 1.00 95.38 129 SER A C 1
ATOM 964 O O . SER A 1 129 ? 4.492 2.351 9.063 1.00 95.38 129 SER A O 1
ATOM 966 N N . PRO A 1 130 ? 6.101 1.203 7.991 1.00 95.50 130 PRO A N 1
ATOM 967 C CA . PRO A 1 130 ? 5.475 -0.101 8.206 1.00 95.50 130 PRO A CA 1
ATOM 968 C C . PRO A 1 130 ? 5.165 -0.397 9.684 1.00 95.50 130 PRO A C 1
ATOM 970 O O . PRO A 1 130 ? 4.162 -1.036 9.993 1.00 95.50 130 PRO A O 1
ATOM 973 N N . GLU A 1 131 ? 5.984 0.086 10.625 1.00 96.19 131 GLU A N 1
ATOM 974 C CA . GLU A 1 131 ? 5.715 -0.043 12.065 1.00 96.19 131 GLU A CA 1
ATOM 975 C C . GLU A 1 131 ? 4.503 0.788 12.514 1.00 96.19 131 GLU A C 1
ATOM 977 O O . GLU A 1 131 ? 3.669 0.291 13.275 1.00 96.19 131 GLU A O 1
ATOM 982 N N . GLN A 1 132 ? 4.356 2.021 12.019 1.00 97.06 132 GLN A N 1
ATOM 983 C CA . GLN A 1 132 ? 3.189 2.858 12.314 1.00 97.06 132 GLN A CA 1
ATOM 984 C C . GLN A 1 132 ? 1.903 2.237 11.760 1.00 97.06 132 GLN A C 1
ATOM 986 O O . GLN A 1 132 ? 0.899 2.201 12.470 1.00 97.06 132 GLN A O 1
ATOM 991 N N . ILE A 1 133 ? 1.947 1.677 10.546 1.00 97.44 133 ILE A N 1
ATOM 992 C CA . ILE A 1 133 ? 0.813 0.950 9.956 1.00 97.44 133 ILE A CA 1
ATOM 993 C C . ILE A 1 133 ? 0.443 -0.272 10.810 1.00 97.44 133 ILE A C 1
ATOM 995 O O . ILE A 1 133 ? -0.716 -0.427 11.189 1.00 97.44 133 ILE A O 1
ATOM 999 N N . ARG A 1 134 ? 1.413 -1.110 11.204 1.00 95.81 134 ARG A N 1
ATOM 1000 C CA . ARG A 1 134 ? 1.158 -2.278 12.075 1.00 95.81 134 ARG A CA 1
ATOM 1001 C C . ARG A 1 134 ? 0.598 -1.880 13.442 1.00 95.81 134 ARG A C 1
ATOM 1003 O O . ARG A 1 134 ? -0.285 -2.560 13.971 1.00 95.81 134 ARG A O 1
ATOM 1010 N N . THR A 1 135 ? 1.094 -0.780 14.005 1.00 96.75 135 THR A N 1
ATOM 1011 C CA . THR A 1 135 ? 0.597 -0.232 15.273 1.00 96.75 135 THR A CA 1
ATOM 1012 C C . THR A 1 135 ? -0.856 0.205 15.131 1.00 96.75 135 THR A C 1
ATOM 1014 O O . THR A 1 135 ? -1.684 -0.166 15.958 1.00 96.75 135 THR A O 1
ATOM 1017 N N . ALA A 1 136 ? -1.189 0.920 14.056 1.00 96.56 136 ALA A N 1
ATOM 1018 C CA . ALA A 1 136 ? -2.556 1.332 13.762 1.00 96.56 136 ALA A CA 1
ATOM 1019 C C . ALA A 1 136 ? -3.501 0.135 13.588 1.00 96.56 136 ALA A C 1
ATOM 1021 O O . ALA A 1 136 ? -4.565 0.105 14.198 1.00 96.56 136 ALA A O 1
ATOM 1022 N N . MET A 1 137 ? -3.098 -0.890 12.831 1.00 95.31 137 MET A N 1
ATOM 1023 C CA . MET A 1 137 ? -3.886 -2.123 12.702 1.00 95.31 137 MET A CA 1
ATOM 1024 C C . MET A 1 137 ? -4.127 -2.787 14.063 1.00 95.31 137 MET A C 1
ATOM 1026 O O . MET A 1 137 ? -5.247 -3.189 14.364 1.00 95.31 137 MET A O 1
ATOM 1030 N N . SER A 1 138 ? -3.097 -2.856 14.913 1.00 94.62 138 SER A N 1
ATOM 1031 C CA . SER A 1 138 ? -3.221 -3.417 16.266 1.00 94.62 138 SER A CA 1
ATOM 1032 C C . SER A 1 138 ? -4.213 -2.620 17.118 1.00 94.62 138 SER A C 1
ATOM 1034 O O . SER A 1 138 ? -5.046 -3.218 17.788 1.00 94.62 138 SER A O 1
ATOM 1036 N N . GLN A 1 139 ? -4.198 -1.285 17.029 1.00 94.69 139 GLN A N 1
ATOM 1037 C CA . GLN A 1 139 ? -5.170 -0.428 17.717 1.00 94.69 139 GLN A CA 1
ATOM 1038 C C . GLN A 1 139 ? -6.609 -0.689 17.259 1.00 94.69 139 GLN A C 1
ATOM 1040 O O . GLN A 1 139 ? -7.516 -0.659 18.086 1.00 94.69 139 GLN A O 1
ATOM 1045 N N . VAL A 1 140 ? -6.834 -0.969 15.970 1.00 92.94 140 VAL A N 1
ATOM 1046 C CA . VAL A 1 140 ? -8.171 -1.332 15.469 1.00 92.94 140 VAL A CA 1
ATOM 1047 C C . VAL A 1 140 ? -8.618 -2.693 16.000 1.00 92.94 140 VAL A C 1
ATOM 1049 O O . VAL A 1 140 ? -9.779 -2.834 16.361 1.00 92.94 140 VAL A O 1
ATOM 1052 N N . PHE A 1 141 ? -7.721 -3.679 16.095 1.00 88.19 141 PHE A N 1
ATOM 1053 C CA . PHE A 1 141 ? -8.050 -4.987 16.681 1.00 88.19 141 PHE A CA 1
ATOM 1054 C C . PHE A 1 141 ? -8.264 -4.941 18.202 1.00 88.19 141 PHE A C 1
ATOM 1056 O O . PHE A 1 141 ? -8.966 -5.792 18.746 1.00 88.19 141 PHE A O 1
ATOM 1063 N N . GLU A 1 142 ? -7.633 -3.989 18.892 1.00 88.44 142 GLU A N 1
ATOM 1064 C CA . GLU A 1 142 ? -7.831 -3.743 20.325 1.00 88.44 142 GLU A CA 1
ATOM 1065 C C . GLU A 1 142 ? -9.092 -2.921 20.614 1.00 88.44 142 GLU A C 1
ATOM 1067 O O . GLU A 1 142 ? -9.712 -3.096 21.667 1.00 88.44 142 GLU A O 1
ATOM 1072 N N . ALA A 1 143 ? -9.489 -2.038 19.693 1.00 83.25 143 ALA A N 1
ATOM 1073 C CA . ALA A 1 143 ? -10.850 -1.530 19.658 1.00 83.25 143 ALA A CA 1
ATOM 1074 C C . ALA A 1 143 ? -11.793 -2.720 19.432 1.00 83.25 143 ALA A C 1
ATOM 1076 O O . ALA A 1 143 ? -11.425 -3.687 18.775 1.00 83.25 143 ALA A O 1
ATOM 1077 N N . ASP A 1 144 ? -12.991 -2.690 20.013 1.00 83.75 144 ASP A N 1
ATOM 1078 C CA . ASP A 1 144 ? -13.955 -3.790 19.908 1.00 83.75 144 ASP A CA 1
ATOM 1079 C C . ASP A 1 144 ? -14.460 -3.927 18.456 1.00 83.75 144 ASP A C 1
ATOM 1081 O O . ASP A 1 144 ? -15.528 -3.436 18.093 1.00 83.75 144 ASP A O 1
ATOM 1085 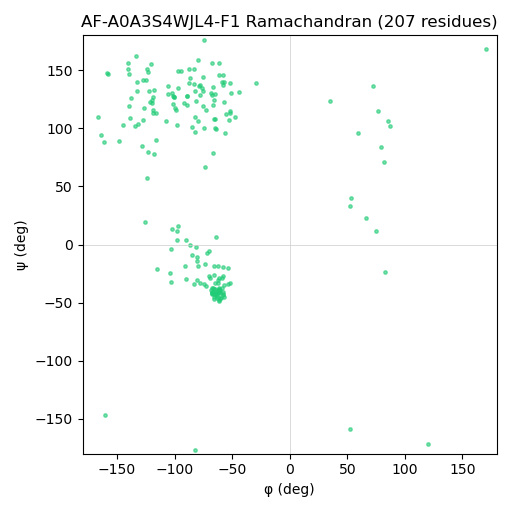N N . ALA A 1 145 ? -13.637 -4.540 17.601 1.00 82.06 145 ALA A N 1
ATOM 1086 C CA . ALA A 1 145 ? -13.813 -4.605 16.157 1.00 82.06 145 ALA A CA 1
ATOM 1087 C C . ALA A 1 145 ? -15.142 -5.275 15.800 1.00 82.06 145 ALA A C 1
ATOM 1089 O O . ALA A 1 145 ? -15.847 -4.822 14.904 1.00 82.06 145 ALA A O 1
ATOM 1090 N N . SER A 1 146 ? -15.534 -6.292 16.571 1.00 80.69 146 SER A N 1
ATOM 1091 C CA . SER A 1 146 ? -16.823 -6.963 16.419 1.00 80.69 146 SER A CA 1
ATOM 1092 C C . SER A 1 146 ? -17.999 -6.054 16.777 1.00 80.69 146 SER A C 1
ATOM 1094 O O . SER A 1 146 ? -18.986 -6.046 16.047 1.00 80.69 146 SER A O 1
ATOM 1096 N N . ALA A 1 147 ? -17.909 -5.256 17.848 1.00 86.00 147 ALA A N 1
ATOM 1097 C CA . ALA A 1 147 ? -18.951 -4.275 18.168 1.00 86.00 147 ALA A CA 1
ATOM 1098 C C . ALA A 1 147 ? -19.060 -3.154 17.122 1.00 86.00 147 ALA A C 1
ATOM 1100 O O . ALA A 1 147 ? -20.130 -2.572 16.958 1.00 86.00 147 ALA A O 1
ATOM 1101 N N . LEU A 1 148 ? -17.968 -2.865 16.412 1.00 86.62 148 LEU A N 1
ATOM 1102 C CA . LEU A 1 148 ? -17.923 -1.905 15.308 1.00 86.62 148 LEU A CA 1
ATOM 1103 C C . LEU A 1 148 ? -18.302 -2.514 13.947 1.00 86.62 148 LEU A C 1
ATOM 1105 O O . LEU A 1 148 ? -18.282 -1.799 12.949 1.00 86.62 148 LEU A O 1
ATOM 1109 N N . GLY A 1 149 ? -18.627 -3.811 13.885 1.00 88.81 149 GLY A N 1
ATOM 1110 C CA . GLY A 1 149 ? -18.958 -4.494 12.630 1.00 88.81 149 GLY A CA 1
ATOM 1111 C C . GLY A 1 149 ? -17.783 -4.612 11.652 1.00 88.81 149 GLY A C 1
ATOM 1112 O O . GLY A 1 149 ? -18.000 -4.746 10.451 1.00 88.81 149 GLY A O 1
ATOM 1113 N N . ILE A 1 150 ? -16.544 -4.536 12.145 1.00 90.62 150 ILE A N 1
ATOM 1114 C CA . ILE A 1 150 ? -15.321 -4.654 11.348 1.00 90.62 150 ILE A CA 1
ATOM 1115 C C . ILE A 1 150 ? -15.013 -6.135 11.102 1.00 90.62 150 ILE A C 1
ATOM 1117 O O . ILE A 1 150 ? -14.834 -6.904 12.048 1.00 90.62 150 ILE A O 1
ATOM 1121 N N . GLU A 1 151 ? -14.890 -6.517 9.833 1.00 91.06 151 GLU A N 1
ATOM 1122 C CA . GLU A 1 151 ? -14.549 -7.878 9.398 1.00 91.06 151 GLU A CA 1
ATOM 1123 C C . GLU A 1 151 ? -13.099 -8.008 8.939 1.00 91.06 151 GLU A C 1
ATOM 1125 O O . GLU A 1 151 ? -12.478 -9.058 9.114 1.00 91.06 151 GLU A O 1
ATOM 1130 N N . SER A 1 152 ? -12.538 -6.945 8.364 1.00 91.75 152 SER A N 1
ATOM 1131 C CA . SER A 1 152 ? -11.175 -6.956 7.850 1.00 91.75 152 SER A CA 1
ATOM 1132 C C . SER A 1 152 ? -10.443 -5.659 8.167 1.00 91.75 152 SER A C 1
ATOM 1134 O O . SER A 1 152 ? -11.018 -4.573 8.227 1.00 91.75 152 SER A O 1
ATOM 1136 N N . VAL A 1 153 ? -9.137 -5.783 8.391 1.00 94.38 153 VAL A N 1
ATOM 1137 C CA . VAL A 1 153 ? -8.218 -4.654 8.534 1.00 94.38 153 VAL A CA 1
ATOM 1138 C C . VAL A 1 153 ? -6.961 -5.005 7.757 1.00 94.38 153 VAL A C 1
ATOM 1140 O O . VAL A 1 153 ? -6.370 -6.062 7.990 1.00 94.38 153 VAL A O 1
ATOM 1143 N N . ALA A 1 154 ? -6.542 -4.134 6.846 1.00 94.31 154 ALA A N 1
ATOM 1144 C CA . ALA A 1 154 ? -5.357 -4.350 6.027 1.00 94.31 154 ALA A CA 1
ATOM 1145 C C . ALA A 1 154 ? -4.550 -3.053 5.844 1.00 94.31 154 ALA A C 1
ATOM 1147 O O . ALA A 1 154 ? -5.110 -1.958 5.949 1.00 94.31 154 ALA A O 1
ATOM 1148 N N . PRO A 1 155 ? -3.239 -3.150 5.559 1.00 94.81 155 PRO A N 1
ATOM 1149 C CA . PRO A 1 155 ? -2.461 -2.015 5.079 1.00 94.81 155 PRO A CA 1
ATOM 1150 C C . PRO A 1 155 ? -3.075 -1.427 3.803 1.00 94.81 155 PRO A C 1
ATOM 1152 O O . PRO A 1 155 ? -3.492 -2.165 2.912 1.00 94.81 155 PRO A O 1
ATOM 1155 N N . ASP A 1 156 ? -3.084 -0.103 3.696 1.00 96.06 156 ASP A N 1
ATOM 1156 C CA . ASP A 1 156 ? -3.464 0.631 2.489 1.00 96.06 156 ASP A CA 1
ATOM 1157 C C . ASP A 1 156 ? -2.292 1.537 2.076 1.00 96.06 156 ASP A C 1
ATOM 1159 O O . ASP A 1 156 ? -2.285 2.732 2.395 1.00 96.06 156 ASP A O 1
ATOM 1163 N N . PRO A 1 157 ? -1.256 0.978 1.417 1.00 93.94 157 PRO A N 1
ATOM 1164 C CA . PRO A 1 157 ? -0.065 1.739 1.045 1.00 93.94 157 PRO A CA 1
ATOM 1165 C C . PRO A 1 157 ? -0.393 2.889 0.080 1.00 93.94 157 PRO A C 1
ATOM 1167 O O . PRO A 1 157 ? 0.219 3.952 0.176 1.00 93.94 157 PRO A O 1
ATOM 1170 N N . VAL A 1 158 ? -1.419 2.723 -0.765 1.00 94.44 158 VAL A N 1
ATOM 1171 C CA . VAL A 1 158 ? -1.897 3.733 -1.725 1.00 94.44 158 VAL A CA 1
ATOM 1172 C C . VAL A 1 158 ? -2.377 5.000 -1.016 1.00 94.44 158 VAL A C 1
ATOM 1174 O O . VAL A 1 158 ? -2.120 6.109 -1.481 1.00 94.44 158 VAL A O 1
ATOM 1177 N N . ASN A 1 159 ? -3.055 4.844 0.124 1.00 95.31 159 ASN A N 1
ATOM 1178 C CA . ASN A 1 159 ? -3.579 5.953 0.924 1.00 95.31 159 ASN A CA 1
ATOM 1179 C C . ASN A 1 159 ? -2.727 6.264 2.166 1.00 95.31 159 ASN A C 1
ATOM 1181 O O . ASN A 1 159 ? -3.173 7.005 3.043 1.00 95.31 159 ASN A O 1
ATOM 1185 N N . ASP A 1 160 ? -1.510 5.716 2.239 1.00 96.50 160 ASP A N 1
ATOM 1186 C CA . ASP A 1 160 ? -0.574 5.897 3.353 1.00 96.50 160 ASP A CA 1
ATOM 1187 C C . ASP A 1 160 ? -1.183 5.573 4.726 1.00 96.50 160 ASP A C 1
ATOM 1189 O O . ASP A 1 160 ? -0.958 6.285 5.704 1.00 96.50 160 ASP A O 1
ATOM 1193 N N . GLY A 1 161 ? -1.996 4.518 4.804 1.00 97.06 161 GLY A N 1
ATOM 1194 C CA . GLY A 1 161 ? -2.806 4.231 5.983 1.00 97.06 161 GLY A CA 1
ATOM 1195 C C . GLY A 1 161 ? -3.281 2.786 6.068 1.00 97.06 161 GLY A C 1
ATOM 1196 O O . GLY A 1 161 ? -2.578 1.855 5.673 1.00 97.06 161 GLY A O 1
ATOM 1197 N N . ILE A 1 162 ? -4.477 2.601 6.622 1.00 96.81 162 ILE A N 1
ATOM 1198 C CA . ILE A 1 162 ? -5.144 1.300 6.713 1.00 96.81 162 ILE A CA 1
ATOM 1199 C C . ILE A 1 162 ? -6.522 1.352 6.062 1.00 96.81 162 ILE A C 1
ATOM 1201 O O . ILE A 1 162 ? -7.198 2.385 6.066 1.00 96.81 162 ILE A O 1
ATOM 1205 N N . VAL A 1 163 ? -6.952 0.209 5.542 1.00 95.88 163 VAL A N 1
ATOM 1206 C CA . VAL A 1 163 ? -8.327 -0.021 5.111 1.00 95.88 163 VAL A CA 1
ATOM 1207 C C . VAL A 1 163 ? -9.033 -0.915 6.123 1.00 95.88 163 VAL A C 1
ATOM 1209 O O . VAL A 1 163 ? -8.462 -1.892 6.610 1.00 95.88 163 VAL A O 1
ATOM 1212 N N . VAL A 1 164 ? -10.267 -0.549 6.455 1.00 94.69 164 VAL A N 1
ATOM 1213 C CA . VAL A 1 164 ? -11.152 -1.264 7.374 1.00 94.69 164 VAL A CA 1
ATOM 1214 C C . VAL A 1 164 ? -12.390 -1.697 6.596 1.00 94.69 164 VAL A C 1
ATOM 1216 O O . VAL A 1 164 ? -13.140 -0.851 6.107 1.00 94.69 164 VAL A O 1
ATOM 1219 N N . GLY A 1 165 ? -12.587 -3.005 6.465 1.00 92.75 165 GLY A N 1
ATOM 1220 C CA . GLY A 1 165 ? -13.768 -3.598 5.852 1.00 92.75 165 GLY A CA 1
ATOM 1221 C C . GLY A 1 165 ? -14.858 -3.840 6.887 1.00 92.75 165 GLY A C 1
ATOM 1222 O O . GLY A 1 165 ? -14.599 -4.461 7.919 1.00 92.75 165 GLY A O 1
ATOM 1223 N N . LEU A 1 166 ? -16.065 -3.347 6.614 1.00 90.69 166 LEU A N 1
ATOM 1224 C CA . LEU A 1 166 ? -17.256 -3.618 7.416 1.00 90.69 166 LEU A CA 1
ATOM 1225 C C . LEU A 1 166 ? -18.072 -4.756 6.811 1.00 90.69 166 LEU A C 1
ATOM 1227 O O . LEU A 1 166 ? -18.134 -4.882 5.584 1.00 90.69 166 LEU A O 1
ATOM 1231 N N . ALA A 1 167 ? -18.745 -5.503 7.685 1.00 82.62 167 ALA A N 1
ATOM 1232 C CA . ALA A 1 167 ? -19.739 -6.492 7.299 1.00 82.62 167 ALA A CA 1
ATOM 1233 C C . ALA A 1 167 ? -20.842 -5.836 6.461 1.00 82.62 167 ALA A C 1
ATOM 1235 O O . ALA A 1 167 ? -21.502 -4.895 6.907 1.00 82.62 167 ALA A O 1
ATOM 1236 N N . GLY A 1 168 ? -21.055 -6.330 5.244 1.00 69.00 168 GLY A N 1
ATOM 1237 C CA . GLY A 1 168 ? -22.253 -6.011 4.478 1.00 69.00 168 GLY A CA 1
ATOM 1238 C C . GLY A 1 168 ? -23.440 -6.846 4.959 1.00 69.00 168 GLY A C 1
ATOM 1239 O O . GLY A 1 168 ? -23.320 -8.058 5.134 1.00 69.00 168 GLY A O 1
ATOM 1240 N N . GLU A 1 169 ? -24.615 -6.236 5.122 1.00 59.69 169 GLU A N 1
ATOM 1241 C CA . GLU A 1 169 ? -25.846 -7.013 5.280 1.00 59.69 169 GLU A CA 1
ATOM 1242 C C . GLU A 1 169 ? -26.145 -7.764 3.973 1.00 59.69 169 GLU A C 1
ATOM 1244 O O . GLU A 1 169 ? -26.341 -7.149 2.925 1.00 59.69 169 GLU A O 1
ATOM 1249 N N . ALA A 1 170 ? -26.200 -9.099 4.035 1.00 53.84 170 ALA A N 1
ATOM 1250 C CA . ALA A 1 170 ? -26.343 -9.982 2.870 1.00 53.84 170 ALA A CA 1
ATOM 1251 C C . ALA A 1 170 ? -27.603 -9.725 2.014 1.00 53.84 170 ALA A C 1
ATOM 1253 O O . ALA A 1 170 ? -27.655 -10.130 0.856 1.00 53.84 170 ALA A O 1
ATOM 1254 N N . GLU A 1 171 ? -28.617 -9.050 2.564 1.00 49.31 171 GLU A N 1
ATOM 1255 C CA . GLU A 1 171 ? -29.901 -8.791 1.893 1.00 49.31 171 GLU A CA 1
ATOM 1256 C C . GLU A 1 171 ? -30.043 -7.353 1.364 1.00 49.31 171 GLU A C 1
ATOM 1258 O O . GLU A 1 171 ? -31.026 -7.018 0.700 1.00 49.31 171 GLU A O 1
ATOM 1263 N N . SER A 1 172 ? -29.057 -6.495 1.626 1.00 47.75 172 SER A N 1
ATOM 1264 C CA . SER A 1 172 ? -29.034 -5.107 1.182 1.00 47.75 172 SER A CA 1
ATOM 1265 C C . SER A 1 172 ? -28.173 -5.001 -0.077 1.00 47.75 172 SER A C 1
ATOM 1267 O O . SER A 1 172 ? -26.955 -5.162 -0.055 1.00 47.75 172 SER A O 1
ATOM 1269 N N . THR A 1 173 ? -28.786 -4.631 -1.203 1.00 50.97 173 THR A N 1
ATOM 1270 C CA . THR A 1 173 ? -28.066 -4.217 -2.424 1.00 50.97 173 THR A CA 1
ATOM 1271 C C . THR A 1 173 ? -27.245 -2.928 -2.226 1.00 50.97 173 THR A C 1
ATOM 1273 O O . THR A 1 173 ? -26.752 -2.361 -3.197 1.00 50.97 173 THR A O 1
ATOM 1276 N N . GLY A 1 174 ? -27.154 -2.413 -0.994 1.00 51.22 174 GLY A N 1
ATOM 1277 C CA . GLY A 1 174 ? -26.685 -1.078 -0.655 1.00 51.22 174 GLY A CA 1
ATOM 1278 C C . GLY A 1 174 ? -25.551 -1.029 0.362 1.00 51.22 174 GLY A C 1
ATOM 1279 O O . GLY A 1 174 ? -25.362 0.030 0.936 1.00 51.22 174 GLY A O 1
ATOM 1280 N N . GLY A 1 175 ? -24.796 -2.108 0.595 1.00 66.75 175 GLY A N 1
ATOM 1281 C CA . GLY A 1 175 ? -23.606 -2.070 1.460 1.00 66.75 175 GLY A CA 1
ATOM 1282 C C . GLY A 1 175 ? -23.852 -1.472 2.858 1.00 66.75 175 GLY A C 1
ATOM 1283 O O . GLY A 1 175 ? -24.978 -1.442 3.347 1.00 66.75 175 GLY A O 1
ATOM 1284 N N . CYS A 1 176 ? -22.778 -1.011 3.500 1.00 75.81 176 CYS A N 1
ATOM 1285 C CA . CYS A 1 176 ? -22.821 -0.267 4.758 1.00 75.81 176 CYS A CA 1
ATOM 1286 C C . CYS A 1 176 ? -23.102 1.229 4.512 1.00 75.81 176 CYS A C 1
ATOM 1288 O O . CYS A 1 176 ? -22.561 1.841 3.583 1.00 75.81 176 CYS A O 1
ATOM 1290 N N . SER A 1 177 ? -23.962 1.818 5.340 1.00 85.88 177 SER A N 1
ATOM 1291 C CA . SER A 1 177 ? -24.400 3.213 5.259 1.00 85.88 177 SER A CA 1
ATOM 1292 C C . SER A 1 177 ? -23.272 4.204 5.579 1.00 85.88 177 SER A C 1
ATOM 1294 O O . SER A 1 177 ? -22.314 3.897 6.289 1.00 85.88 177 SER A O 1
ATOM 1296 N N . GLU A 1 178 ? -23.390 5.442 5.089 1.00 87.94 178 GLU A N 1
ATOM 1297 C CA . GLU A 1 178 ? -22.437 6.512 5.434 1.00 87.94 178 GLU A CA 1
ATOM 1298 C C . GLU A 1 178 ? -22.433 6.828 6.939 1.00 87.94 178 GLU A C 1
ATOM 1300 O O . GLU A 1 178 ? -21.405 7.213 7.492 1.00 87.94 178 GLU A O 1
ATOM 1305 N N . GLU A 1 179 ? -23.565 6.620 7.616 1.00 89.62 179 GLU A N 1
ATOM 1306 C CA . GLU A 1 179 ? -23.686 6.775 9.068 1.00 89.62 179 GLU A CA 1
ATOM 1307 C C . GLU A 1 179 ? -22.836 5.733 9.811 1.00 89.62 179 GLU A C 1
ATOM 1309 O O . GLU A 1 179 ? -22.108 6.089 10.738 1.00 89.62 179 GLU A O 1
ATOM 1314 N N . GLU A 1 180 ? -22.847 4.473 9.365 1.00 89.56 180 GLU A N 1
ATOM 1315 C CA . GLU A 1 180 ? -22.005 3.404 9.922 1.00 89.56 180 GLU A CA 1
ATOM 1316 C C . GLU A 1 180 ? -20.520 3.657 9.664 1.00 89.56 180 GLU A C 1
ATOM 1318 O O . GLU A 1 180 ? -19.708 3.574 10.590 1.00 89.56 180 GLU A O 1
ATOM 1323 N N . LYS A 1 181 ? -20.153 4.052 8.437 1.00 91.06 181 LYS A N 1
ATOM 1324 C CA . LYS A 1 181 ? -18.766 4.429 8.118 1.00 91.06 181 LYS A CA 1
ATOM 1325 C C . LYS A 1 181 ? -18.282 5.557 9.023 1.00 91.06 181 LYS A C 1
ATOM 1327 O O . LYS A 1 181 ? -17.176 5.485 9.561 1.00 91.06 181 LYS A O 1
ATOM 1332 N N . GLN A 1 182 ? -19.108 6.585 9.225 1.00 92.88 182 GLN A N 1
ATOM 1333 C CA . GLN A 1 182 ? -18.757 7.706 10.088 1.00 92.88 182 GLN A CA 1
ATOM 1334 C C . GLN A 1 182 ? -18.660 7.291 11.560 1.00 92.88 182 GLN A C 1
ATOM 1336 O O . GLN A 1 182 ? -17.764 7.769 12.253 1.00 92.88 182 GLN A O 1
ATOM 1341 N N . ALA A 1 183 ? -19.520 6.389 12.039 1.00 91.94 183 ALA A N 1
ATOM 1342 C CA . ALA A 1 183 ? -19.447 5.863 13.401 1.00 91.94 183 ALA A CA 1
ATOM 1343 C C . ALA A 1 183 ? -18.130 5.111 13.658 1.00 91.94 183 ALA A C 1
ATOM 1345 O O . ALA A 1 183 ? -17.497 5.313 14.696 1.00 91.94 183 ALA A O 1
ATOM 1346 N N . VAL A 1 184 ? -17.674 4.306 12.693 1.00 92.94 184 VAL A N 1
ATOM 1347 C CA . VAL A 1 184 ? -16.383 3.604 12.768 1.00 92.94 184 VAL A CA 1
ATOM 1348 C C . VAL A 1 184 ? -15.219 4.591 12.752 1.00 92.94 184 VAL A C 1
ATOM 1350 O O . VAL A 1 184 ? -14.335 4.512 13.605 1.00 92.94 184 VAL A O 1
ATOM 1353 N N . LEU A 1 185 ? -15.235 5.571 11.843 1.00 94.31 185 LEU A N 1
ATOM 1354 C CA . LEU A 1 185 ? -14.218 6.626 11.817 1.00 94.31 185 LEU A CA 1
ATOM 1355 C C . LEU A 1 185 ? -14.171 7.398 13.138 1.00 94.31 185 LEU A C 1
ATOM 1357 O O . LEU A 1 185 ? -13.089 7.693 13.639 1.00 94.31 185 LEU A O 1
ATOM 1361 N N . ASP A 1 186 ? -15.330 7.689 13.726 1.00 94.31 186 ASP A N 1
ATOM 1362 C CA . ASP A 1 186 ? -15.452 8.379 15.005 1.00 94.31 186 ASP A CA 1
ATOM 1363 C C . ASP A 1 186 ? -14.879 7.571 16.170 1.00 94.31 186 ASP A C 1
ATOM 1365 O O . ASP A 1 186 ? -14.156 8.132 17.000 1.00 94.31 186 ASP A O 1
ATOM 1369 N N . ALA A 1 187 ? -15.150 6.266 16.205 1.00 93.06 187 ALA A N 1
ATOM 1370 C CA . ALA A 1 187 ? -14.588 5.350 17.190 1.00 93.06 187 ALA A CA 1
ATOM 1371 C C . ALA A 1 187 ? -13.060 5.219 17.058 1.00 93.06 187 ALA A C 1
ATOM 1373 O O . ALA A 1 187 ? -12.361 5.078 18.061 1.00 93.06 187 ALA A O 1
ATOM 1374 N N . LEU A 1 188 ? -12.533 5.321 15.834 1.00 94.25 188 LEU A N 1
ATOM 1375 C CA . LEU A 1 188 ? -11.115 5.142 15.521 1.00 94.25 188 LEU A CA 1
ATOM 1376 C C . LEU A 1 188 ? -10.323 6.457 15.402 1.00 94.25 188 LEU A C 1
ATOM 1378 O O . LEU A 1 188 ? -9.158 6.433 15.014 1.00 94.25 188 LEU A O 1
ATOM 1382 N N . LYS A 1 189 ? -10.885 7.605 15.810 1.00 92.31 189 LYS A N 1
ATOM 1383 C CA . LYS A 1 189 ? -10.207 8.926 15.793 1.00 92.31 189 LYS A CA 1
ATOM 1384 C C . LYS A 1 189 ? -8.847 8.968 16.507 1.00 92.31 189 LYS A C 1
ATOM 1386 O O . LYS A 1 189 ? -8.076 9.897 16.284 1.00 92.31 189 LYS A O 1
ATOM 1391 N N . GLY A 1 190 ? -8.571 8.017 17.402 1.00 91.06 190 GLY A N 1
ATOM 1392 C CA . GLY A 1 190 ? -7.296 7.902 18.118 1.00 91.06 190 GLY A CA 1
ATOM 1393 C C . GLY A 1 190 ? -6.165 7.239 17.323 1.00 91.06 190 GLY A C 1
ATOM 1394 O O . GLY A 1 190 ? -5.020 7.282 17.770 1.00 91.06 190 GLY A O 1
ATOM 1395 N N . VAL A 1 191 ? -6.465 6.635 16.172 1.00 94.69 191 VAL A N 1
ATOM 1396 C CA . VAL A 1 191 ? -5.477 5.976 15.313 1.00 94.69 191 VAL A CA 1
ATOM 1397 C C . VAL A 1 191 ? -4.659 7.028 14.565 1.00 94.69 191 VAL A C 1
ATOM 1399 O O . VAL A 1 191 ? -5.194 7.976 13.995 1.00 94.69 191 VAL A O 1
ATOM 1402 N N . SER A 1 192 ? -3.334 6.877 14.571 1.00 93.44 192 SER A N 1
ATOM 1403 C CA . SER A 1 192 ? -2.404 7.911 14.095 1.00 93.44 192 SER A CA 1
ATOM 1404 C C . SER A 1 192 ? -2.204 7.964 12.578 1.00 93.44 19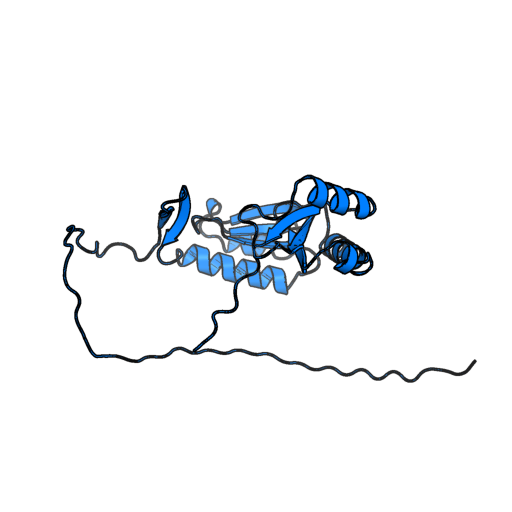2 SER A C 1
ATOM 1406 O O . SER A 1 192 ? -1.435 8.798 12.105 1.00 93.44 192 SER A O 1
ATOM 1408 N N . VAL A 1 193 ? -2.835 7.065 11.823 1.00 96.62 193 VAL A N 1
ATOM 1409 C CA . VAL A 1 193 ? -2.696 6.961 10.363 1.00 96.62 193 VAL A CA 1
ATOM 1410 C C . VAL A 1 193 ? -4.064 7.139 9.695 1.00 96.62 193 VAL A C 1
ATOM 1412 O O . VAL A 1 193 ? -5.084 6.890 10.341 1.00 96.62 193 VAL A O 1
ATOM 1415 N N . PRO A 1 194 ? -4.118 7.567 8.421 1.00 96.94 194 PRO A N 1
ATOM 1416 C CA . PRO A 1 194 ? -5.357 7.615 7.653 1.00 96.94 194 PRO A CA 1
ATOM 1417 C C . PRO A 1 194 ? -6.109 6.278 7.673 1.00 96.94 194 PRO A C 1
ATOM 1419 O O . PRO A 1 194 ? -5.505 5.212 7.539 1.00 96.94 194 PRO A O 1
ATOM 1422 N N . ILE A 1 195 ? -7.434 6.345 7.807 1.00 96.31 195 ILE A N 1
ATOM 1423 C CA . ILE A 1 195 ? -8.323 5.182 7.747 1.00 96.31 195 ILE A CA 1
ATOM 1424 C C . ILE A 1 195 ? -9.275 5.363 6.576 1.00 96.31 195 ILE A C 1
ATOM 1426 O O . ILE A 1 195 ? -9.983 6.369 6.492 1.00 96.31 195 ILE A O 1
ATOM 1430 N N . ARG A 1 196 ? -9.328 4.360 5.702 1.00 95.06 196 ARG A N 1
ATOM 1431 C CA . ARG A 1 196 ? -10.368 4.225 4.685 1.00 95.06 196 ARG A CA 1
ATOM 1432 C C . ARG A 1 196 ? -11.323 3.115 5.097 1.00 95.06 196 ARG A C 1
ATOM 1434 O O . ARG A 1 196 ? -10.887 2.015 5.408 1.00 95.06 196 ARG A O 1
ATOM 1441 N N . VAL A 1 197 ? -12.622 3.393 5.080 1.00 93.38 197 VAL A N 1
ATOM 1442 C CA . VAL A 1 197 ? -13.648 2.390 5.388 1.00 93.38 197 VAL A CA 1
ATOM 1443 C C . VAL A 1 197 ? -14.271 1.894 4.088 1.00 93.38 197 VAL A C 1
ATOM 1445 O O . VAL A 1 197 ? -14.671 2.696 3.241 1.00 93.38 197 VAL A O 1
ATOM 1448 N N . THR A 1 198 ? -14.350 0.578 3.925 1.00 90.81 198 THR A N 1
ATOM 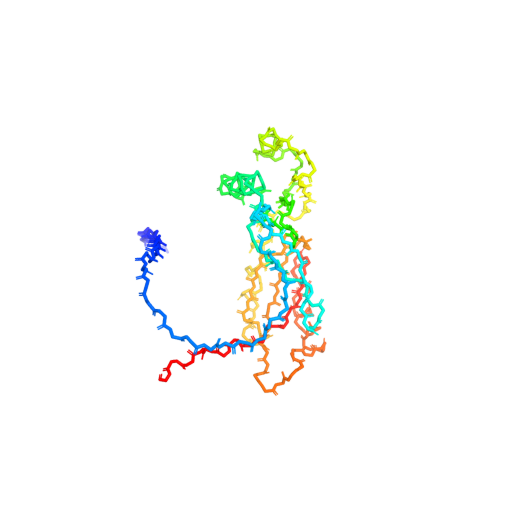1449 C CA . THR A 1 198 ? -14.982 -0.086 2.782 1.00 90.81 198 THR A CA 1
ATOM 1450 C C . THR A 1 198 ? -16.077 -1.025 3.262 1.00 90.81 198 THR A C 1
ATOM 1452 O O . THR A 1 198 ? -15.969 -1.606 4.335 1.00 90.81 198 THR A O 1
ATOM 1455 N N . CYS A 1 199 ? -17.125 -1.196 2.462 1.00 84.75 199 CYS A N 1
ATOM 1456 C CA . CYS A 1 199 ? -18.108 -2.251 2.688 1.00 84.75 199 CYS A CA 1
ATOM 1457 C C . CYS A 1 199 ? -17.783 -3.370 1.706 1.00 84.75 199 CYS A C 1
ATOM 1459 O O . CYS A 1 199 ? -17.770 -3.120 0.498 1.00 84.75 199 CYS A O 1
ATOM 1461 N N . GLU A 1 200 ? -17.506 -4.567 2.204 1.00 67.06 200 GLU A N 1
ATOM 1462 C CA . GLU A 1 200 ? -17.353 -5.738 1.349 1.00 67.06 200 GLU A CA 1
ATOM 1463 C C . GLU A 1 200 ? -18.657 -6.533 1.422 1.00 67.06 200 GLU A C 1
ATOM 1465 O O . GLU A 1 200 ? -19.184 -6.792 2.504 1.00 67.06 200 GLU A O 1
ATOM 1470 N N . ALA A 1 201 ? -19.254 -6.842 0.270 1.00 52.69 201 ALA A N 1
ATOM 1471 C CA . ALA A 1 201 ? -20.413 -7.723 0.254 1.00 52.69 201 ALA A CA 1
ATOM 1472 C C . ALA A 1 201 ? -19.939 -9.119 0.669 1.00 52.69 201 ALA A C 1
ATOM 1474 O O . ALA A 1 201 ? -18.973 -9.622 0.092 1.00 52.69 201 ALA A O 1
ATOM 1475 N N . ALA A 1 202 ? -20.608 -9.736 1.647 1.00 48.53 202 ALA A N 1
ATOM 1476 C CA . ALA A 1 202 ? -20.318 -11.107 2.041 1.00 48.53 202 ALA A CA 1
ATOM 1477 C C . ALA A 1 202 ? -20.348 -11.998 0.790 1.00 48.53 202 ALA A C 1
ATOM 1479 O O . ALA A 1 202 ? -21.387 -12.154 0.147 1.00 48.53 202 ALA A O 1
ATOM 1480 N N . GLN A 1 203 ? -19.194 -12.548 0.410 1.00 43.03 203 GLN A N 1
ATOM 1481 C CA . GLN A 1 203 ? -19.115 -13.503 -0.686 1.00 43.03 203 GLN A CA 1
ATOM 1482 C C . GLN A 1 203 ? -19.899 -14.744 -0.248 1.00 43.03 203 GLN A C 1
ATOM 1484 O O . GLN A 1 203 ? -19.460 -15.465 0.651 1.00 43.03 203 GLN A O 1
ATOM 1489 N N . GLU A 1 204 ? -21.077 -14.978 -0.841 1.00 36.56 204 GLU A N 1
ATOM 1490 C CA . GLU A 1 204 ? -21.805 -16.233 -0.657 1.00 36.56 204 GLU A CA 1
ATOM 1491 C C . GLU A 1 204 ? -20.836 -17.376 -0.962 1.00 36.56 204 GLU A C 1
ATOM 1493 O O . GLU A 1 204 ? -20.340 -17.519 -2.083 1.00 36.56 204 GLU A O 1
ATOM 1498 N N . ALA A 1 205 ? -20.532 -18.177 0.060 1.00 37.94 205 ALA A N 1
ATOM 1499 C CA . ALA A 1 205 ? -19.784 -19.403 -0.118 1.00 37.94 205 ALA A CA 1
ATOM 1500 C C . ALA A 1 205 ? -20.535 -20.233 -1.161 1.00 37.94 205 ALA A C 1
ATOM 1502 O O . ALA A 1 205 ? -21.655 -20.673 -0.905 1.00 37.94 205 ALA A O 1
ATOM 1503 N N . ALA A 1 206 ? -19.934 -20.407 -2.341 1.00 40.34 206 ALA A N 1
ATOM 1504 C CA . ALA A 1 206 ? -20.477 -21.234 -3.403 1.00 40.34 206 ALA A CA 1
ATOM 1505 C C . ALA A 1 206 ? -20.699 -22.650 -2.851 1.00 40.34 206 ALA A C 1
ATOM 1507 O O . ALA A 1 206 ? -19.775 -23.459 -2.752 1.00 40.34 206 ALA A O 1
ATOM 1508 N N . GLY A 1 207 ? -21.930 -22.918 -2.421 1.00 37.91 207 GLY A N 1
ATOM 1509 C CA . GLY A 1 207 ? -22.353 -24.206 -1.915 1.00 37.91 207 GLY A CA 1
ATOM 1510 C C . GLY A 1 207 ? -22.303 -25.205 -3.056 1.00 37.91 207 GLY A C 1
ATOM 1511 O O . GLY A 1 207 ? -23.124 -25.165 -3.968 1.00 37.91 207 GLY A O 1
ATOM 1512 N N . THR A 1 208 ? -21.328 -26.106 -3.011 1.00 40.56 208 THR A N 1
ATOM 1513 C CA . THR A 1 208 ? -21.331 -27.327 -3.812 1.00 40.56 208 THR A CA 1
ATOM 1514 C C . THR A 1 208 ? -22.499 -28.198 -3.352 1.00 40.56 208 THR A C 1
ATOM 1516 O O . THR A 1 208 ? -22.416 -28.830 -2.295 1.00 40.56 208 THR A O 1
ATOM 1519 N N . GLY A 1 209 ? -23.593 -28.166 -4.115 1.00 38.06 209 GLY A N 1
ATOM 1520 C CA . GLY A 1 209 ? -24.668 -29.161 -4.073 1.00 38.06 209 GLY A CA 1
ATOM 1521 C C . GLY A 1 209 ? -24.347 -30.389 -4.914 1.00 38.06 209 GLY A C 1
ATOM 1522 O O . GLY A 1 209 ? -23.544 -30.260 -5.866 1.00 38.06 209 GLY A O 1
#

Mean predicted aligned error: 14.05 Å

Nearest PDB structures (foldseek):
  4pro-assembly2_D  TM=6.554E-01  e=2.552E-05  Lysobacter enzymogenes
  3pro-assembly1_C  TM=6.458E-01  e=2.897E-05  Lysobacter enzymogenes
  4pro-assembly1_C  TM=5.667E-01  e=1.859E-05  Lysobacter enzymogenes
  1p4e-assembly1_C  TM=3.584E-01  e=2.668E-01  Saccharomyces cerevisiae
  1p4e-assembly1_D  TM=3.747E-01  e=8.351E-01  Saccharomyces cerevisiae

pLDDT: mean 76.85, std 24.49, range [29.95, 98.19]

Secondary structure (DSSP, 8-state):
----------------------------------------SS--B-EEEE-TTS-EEEESBPPHHHHHHHHHHHHHHHH-TTTEEEEEE-TTSS-EEEEES-TT-TTHHHHHHH-SSGGGEEEEE-SS-HHHHHHHHHHHHHS-TTTTTEEEEEEEGGGTEEEEEEEPPTT-TT-S-HHHHHHHHHHTTT-SS-EEEEEEP--------

=== Feature glossary ===
Key to the feature types in this record:

Secondary structure (8-state, DSSP). Secondary structure is the local, repeating backbone conformation. DSSP classifies it into eight states by reading the hydrogen-bond network: three helix types (H, G, I), two β types (E, B), two non-regular types (T, S), and unstructured coil (-).

Backbone torsions (φ/ψ). Backbone dihedral angles. Every residue except chain termini has a φ (preceding-C → N → Cα → C) and a ψ (N → Cα → C → next-N). They are reported in degrees following the IUPAC sign convention. Secondary structure is essentially a statement about which (φ, ψ) basin each residue occupies.

Predicted aligned error. Predicted Aligned Error (PAE) is an AlphaFold confidence matrix: entry (i, j) is the expected error in the position of residue j, in ångströms, when the prediction is superimposed on the true structure at residue i. Low PAE within a block of residues means that block is internally rigid and well-predicted; high PAE between two blocks means their relative placement is uncertain even if each block individually is confident.

B-factor. B-factor (Debye–Waller factor) reflects atomic displacement in the crystal lattice. It is an experimental observable (units Å²), not a prediction; low values mean the atom is pinned down, high values mean it moves or is heterogeneous across the crystal.

Secondary structure (3-state, P-SEA). Three-state secondary structure (P-SEA) collapses the eight DSSP classes into helix (a), strand (b), and coil (c). P-SEA assigns these from Cα geometry alone — distances and angles — without requiring backbone oxygens, so it works on any Cα trace.

Sequence. Primary structure: the covalent order of the twenty standard amino acids along the backbone. Two proteins with the same sequence will (almost always) fold to the same structure; two with 30% identity often share a fold but not the details.

pLDDT. pLDDT is the predicted lDDT-Cα score: AlphaFold's confidence that the local environment of each residue (all inter-atomic distances within 15 Å) is correctly placed. It is a per-residue number between 0 and 100, with higher meaning more reliable.

InterPro / GO / CATH / organism. Functional annotations link the protein to curated databases. InterPro entries identify conserved domains and families by matching the sequence against member-database signatures (Pfam, PROSITE, CDD, …). Gene Ontology (GO) terms describe molecular function, biological process, and cellular component in a controlled vocabulary. CATH places the structure in a hierarchical fold classification (Class/Architecture/Topology/Homologous-superfamily). The organism is the source species.

Contact-map, Ramachandran, and PAE plots. Three diagnostic plots accompany the record. The Cα contact map visualizes the tertiary structure as a 2D adjacency matrix (8 Å cutoff, sequence-local contacts suppressed). The Ramachandran plot shows the distribution of backbone (φ, ψ) torsions, with points in the α and β basins reflecting secondary structure content. The PAE plot shows AlphaFold's inter-residue confidence as a color matrix.

mmCIF coordinates. The mmCIF table is the protein's shape written out atom by atom. For each backbone N, Cα, C, and carbonyl O, it records an (x, y, z) coordinate triple in Å plus the residue type, chain letter, and residue number.

Radius of gyration, Cα contacts, bounding box. Three whole-structure scalars: the radius of gyration (RMS distance of Cα from centroid, in Å), the count of Cα–Cα contacts (pairs closer than 8 Å and separated by more than four residues in sequence — i.e. tertiary, not local, contacts), and the bounding-box dimensions. Together they distinguish compact globular folds from extended fibres or disordered chains.

Foldseek 3Di. The Foldseek 3Di string encodes local tertiary geometry as a 20-letter alphabet — one character per residue — derived from the relative positions of nearby Cα atoms. Unlike the amino-acid sequence, 3Di is a direct function of the 3D structure, so two proteins with the same fold have similar 3Di strings even at low sequence identity.

Rendered structure images. Six rendered views show the 3D structure from the faces of a cube — i.e. along ±x, ±y, ±z. Rendering representation is drawn randomly per protein from cartoon (secondary-structure ribbons), sticks (backbone bonds), or molecular surface; coloring is either N→C rainbow (blue at the N-terminus through red at the C-terminus) or one color per chain.

Nearest PDB structures. The Foldseek neighbor list gives the closest experimentally determined structures in the PDB, ranked by structural alignment. TM-score near 1 means near-identical fold; near 0.3 means only rough topology match. This is how one finds what a novel AlphaFold prediction most resembles in the solved-structure universe.

Solvent-accessible surface area. SASA measures how much of the protein is reachable by solvent. It is computed by rolling a water-sized probe over the atomic surface and summing the exposed area (Å²). Per-residue SASA distinguishes core (buried, low SASA) from surface (exposed, high SASA) residues; total SASA is a whole-molecule size measure.